Protein AF-A0A9P5NVI3-F1 (afdb_monomer_lite)

Secondary structure (DSSP, 8-state):
---PPP-PPP------------------------------HHHHHHHHHHT-----EEEEEEEEEEE-TTS-EEEEEEEEEEESS-TTSTTEEEE-EEE-TTS-EEE--EEE-GGGGTTTEEEEEEEEEE---HHHHHHHHHTS-SS--S--TT--SS--HHHHHHHHHHHHHHTTS---SS-HHHHHTT-

Sequence (191 aa):
MSIKRPFHIPLRFLSKAKVATVLQHPSVSFVNNLFVIEVSEKLIKFTNQALTVMSTLKLGIAFYAQQDRRGRPRSPHWALVAHRTNYAAPDVQVFQARFRADTQWVLAHRTVPLLSNASSLMGVIHIADVNISPGVLDSFVRSFPASKNDDDPSGNIVWDCSNWVIRVLHYLTNQNVLSLPWRINDFYQNI

Structure (mmCIF, N/CA/C/O backbone):
data_AF-A0A9P5NVI3-F1
#
_entry.id   AF-A0A9P5NVI3-F1
#
loop_
_atom_site.group_PDB
_atom_site.id
_atom_site.type_symbol
_atom_site.label_atom_id
_atom_site.label_alt_id
_atom_site.label_comp_id
_atom_site.label_asym_id
_atom_site.label_entity_id
_atom_site.label_seq_id
_atom_site.pdbx_PDB_ins_code
_atom_site.Cartn_x
_atom_site.Cartn_y
_atom_site.Cartn_z
_atom_site.occupancy
_atom_site.B_iso_or_equiv
_atom_site.auth_seq_id
_atom_site.auth_comp_id
_atom_site.auth_asym_id
_atom_site.auth_atom_id
_atom_site.pdbx_PDB_model_num
ATOM 1 N N . MET A 1 1 ? 38.485 5.662 -0.345 1.00 38.44 1 MET A N 1
ATOM 2 C CA . MET A 1 1 ? 38.579 5.937 1.105 1.00 38.44 1 MET A CA 1
ATOM 3 C C . MET A 1 1 ? 37.242 6.544 1.529 1.00 38.44 1 MET A C 1
ATOM 5 O O . MET A 1 1 ? 36.970 7.678 1.171 1.00 38.44 1 MET A O 1
ATOM 9 N N . SER A 1 2 ? 36.336 5.748 2.108 1.00 41.69 2 SER A N 1
ATOM 10 C CA . SER A 1 2 ? 34.944 6.151 2.378 1.00 41.69 2 SER A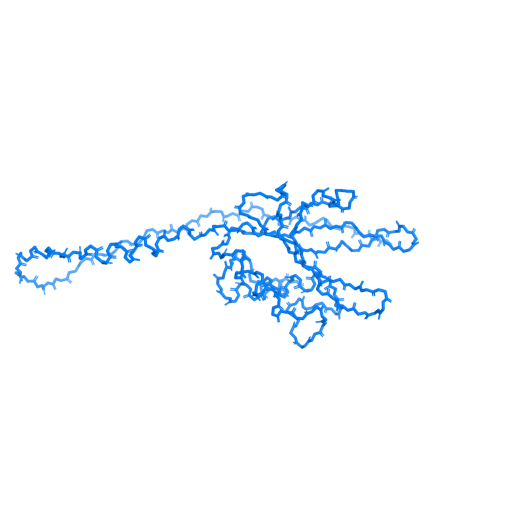 CA 1
ATOM 11 C C . SER A 1 2 ? 34.739 6.260 3.886 1.00 41.69 2 SER A C 1
ATOM 13 O O . SER A 1 2 ? 34.849 5.268 4.606 1.00 41.69 2 SER A O 1
ATOM 15 N N . ILE A 1 3 ? 34.510 7.482 4.361 1.00 36.38 3 ILE A N 1
ATOM 16 C CA . ILE A 1 3 ? 34.265 7.780 5.771 1.00 36.38 3 ILE A CA 1
ATOM 17 C C . ILE A 1 3 ? 32.772 7.566 6.026 1.00 36.38 3 ILE A C 1
ATOM 19 O O . ILE A 1 3 ? 31.942 8.376 5.619 1.00 36.38 3 ILE A O 1
ATOM 23 N N . LYS A 1 4 ? 32.430 6.468 6.707 1.00 43.88 4 LYS A N 1
ATOM 24 C CA . LYS A 1 4 ? 31.107 6.280 7.312 1.00 43.88 4 LYS A CA 1
ATOM 25 C C . LYS A 1 4 ? 30.976 7.256 8.479 1.00 43.88 4 LYS A C 1
ATOM 27 O O . LYS A 1 4 ? 31.743 7.157 9.434 1.00 43.88 4 LYS A O 1
ATOM 32 N N . ARG A 1 5 ? 30.004 8.168 8.430 1.00 39.25 5 ARG A N 1
ATOM 33 C CA . ARG A 1 5 ? 29.547 8.879 9.632 1.00 39.25 5 ARG A CA 1
ATOM 34 C C . ARG A 1 5 ? 28.271 8.216 10.161 1.00 39.25 5 ARG A C 1
ATOM 36 O O . ARG A 1 5 ? 27.408 7.873 9.353 1.00 39.25 5 ARG A O 1
ATOM 43 N N . PRO A 1 6 ? 28.145 8.017 11.481 1.00 37.88 6 PRO A N 1
ATOM 44 C CA . PRO A 1 6 ? 26.927 7.506 12.088 1.00 37.88 6 PRO A CA 1
ATOM 45 C C . PRO A 1 6 ? 25.891 8.631 12.195 1.00 37.88 6 PRO A C 1
ATOM 47 O O . PRO A 1 6 ? 26.214 9.745 12.608 1.00 37.88 6 PRO A O 1
ATOM 50 N N . PHE A 1 7 ? 24.643 8.336 11.835 1.00 32.12 7 PHE A N 1
ATOM 51 C CA . PHE A 1 7 ? 23.516 9.216 12.128 1.00 32.12 7 PHE A CA 1
ATOM 52 C C . PHE A 1 7 ? 23.138 9.063 13.603 1.00 32.12 7 PHE A C 1
ATOM 54 O O . PHE A 1 7 ? 22.722 7.993 14.045 1.00 32.12 7 PHE A O 1
ATOM 61 N N . HIS A 1 8 ? 23.305 10.145 14.358 1.00 32.69 8 HIS A N 1
ATOM 62 C CA . HIS A 1 8 ? 22.853 10.283 15.736 1.00 32.69 8 HIS A CA 1
ATOM 63 C C . HIS A 1 8 ? 21.522 11.043 15.715 1.00 32.69 8 HIS A C 1
ATOM 65 O O . HIS A 1 8 ? 21.484 12.194 15.287 1.00 32.69 8 HIS A O 1
ATOM 71 N N . ILE A 1 9 ? 20.433 10.418 16.167 1.00 35.31 9 ILE A N 1
ATOM 72 C CA . ILE A 1 9 ? 19.151 11.104 16.380 1.00 35.31 9 ILE A CA 1
ATOM 73 C C . ILE A 1 9 ? 19.115 11.572 17.842 1.00 35.31 9 ILE A C 1
ATOM 75 O O . ILE A 1 9 ? 19.221 10.729 18.738 1.00 35.31 9 ILE A O 1
ATOM 79 N N . PRO A 1 10 ? 18.991 12.880 18.127 1.00 33.25 10 PRO A N 1
ATOM 80 C CA . PRO A 1 10 ? 18.817 13.355 19.488 1.00 33.25 10 PRO A CA 1
ATOM 81 C C . PRO A 1 10 ? 17.377 13.112 19.953 1.00 33.25 10 PRO A C 1
ATOM 83 O O . PRO A 1 10 ? 16.406 13.579 19.364 1.00 33.25 10 PRO A O 1
ATOM 86 N N . LEU A 1 11 ? 17.260 12.379 21.054 1.00 43.03 11 LEU A N 1
ATOM 87 C CA . LEU A 1 11 ? 16.022 12.081 21.762 1.00 43.03 11 LEU A CA 1
ATOM 88 C C . LEU A 1 11 ? 15.793 13.176 22.812 1.00 43.03 11 LEU A C 1
ATOM 90 O O . LEU A 1 11 ? 16.277 13.036 23.932 1.00 43.03 11 LEU A O 1
ATOM 94 N N . ARG A 1 12 ? 15.095 14.274 22.480 1.00 36.09 12 ARG A N 1
ATOM 95 C CA . ARG A 1 12 ? 14.493 15.157 23.500 1.00 36.09 12 ARG A CA 1
ATOM 96 C C . ARG A 1 12 ? 13.243 15.903 23.024 1.00 36.09 12 ARG A C 1
ATOM 98 O O . ARG A 1 12 ? 13.212 16.447 21.930 1.00 36.09 12 ARG A O 1
ATOM 105 N N . PHE A 1 13 ? 12.333 16.013 23.996 1.00 33.94 13 PHE A N 1
ATOM 106 C CA . PHE A 1 13 ? 11.290 17.025 24.222 1.00 33.94 13 PHE A CA 1
ATOM 107 C C . PHE A 1 13 ? 9.832 16.577 24.053 1.00 33.94 13 PHE A C 1
ATOM 109 O O . PHE A 1 13 ? 9.107 16.994 23.160 1.00 33.94 13 PHE A O 1
ATOM 116 N N . LEU A 1 14 ? 9.376 15.820 25.056 1.00 43.16 14 LEU A N 1
ATOM 117 C CA . LEU A 1 14 ? 8.035 15.968 25.620 1.00 43.16 14 LEU A CA 1
ATOM 118 C C . LEU A 1 14 ? 8.008 17.242 26.475 1.00 43.16 14 LEU A C 1
ATOM 120 O O . LEU A 1 14 ? 8.741 17.310 27.458 1.00 43.16 14 LEU A O 1
ATOM 124 N N . SER A 1 15 ? 7.159 18.218 26.149 1.00 36.66 15 SER A N 1
ATOM 125 C CA . SER A 1 15 ? 6.332 18.909 27.149 1.00 36.66 15 SER A CA 1
ATOM 126 C C . SER A 1 15 ? 5.353 19.882 26.483 1.00 36.66 15 SER A C 1
ATOM 128 O O . SER A 1 15 ? 5.746 20.632 25.594 1.00 36.66 15 SER A O 1
ATOM 130 N N . LYS A 1 16 ? 4.148 19.942 27.064 1.00 35.62 16 LYS A N 1
ATOM 131 C CA . LYS A 1 16 ? 3.177 21.052 27.056 1.00 35.62 16 LYS A CA 1
ATOM 132 C C . LYS A 1 16 ? 2.182 21.100 25.892 1.00 35.62 16 LYS A C 1
ATOM 134 O O . LYS A 1 16 ? 2.426 21.714 24.865 1.00 35.62 16 LYS A O 1
ATOM 139 N N . ALA A 1 17 ? 0.965 20.651 26.190 1.00 29.48 17 ALA A N 1
ATOM 140 C CA . ALA A 1 17 ? -0.219 21.437 25.863 1.00 29.48 17 ALA A CA 1
ATOM 141 C C . ALA A 1 17 ? -0.954 21.750 27.172 1.00 29.48 17 ALA A C 1
ATOM 143 O O . ALA A 1 17 ? -1.155 20.884 28.022 1.00 29.48 17 ALA A O 1
ATOM 144 N N . LYS A 1 18 ? -1.215 23.041 27.357 1.00 31.97 18 LYS A N 1
ATOM 145 C CA . LYS A 1 18 ? -1.652 23.705 28.580 1.00 31.97 18 LYS A CA 1
ATOM 146 C C . LYS A 1 18 ? -3.155 23.962 28.480 1.00 31.97 18 LYS A C 1
ATOM 148 O O . LYS A 1 18 ? -3.654 24.297 27.411 1.00 31.97 18 LYS A O 1
ATOM 153 N N . VAL A 1 19 ? -3.824 23.812 29.616 1.00 39.16 19 VAL A N 1
ATOM 154 C CA . VAL A 1 19 ? -5.214 24.186 29.894 1.00 39.16 19 VAL A CA 1
ATOM 155 C C . VAL A 1 19 ? -5.506 25.620 29.438 1.00 39.16 19 VAL A C 1
ATOM 157 O O . VAL A 1 19 ? -4.720 26.524 29.727 1.00 39.16 19 VAL A O 1
ATOM 160 N N . ALA A 1 20 ? -6.661 25.824 28.803 1.00 29.47 20 ALA A N 1
ATOM 161 C CA . ALA A 1 20 ? -7.272 27.135 28.624 1.00 29.47 20 ALA A CA 1
ATOM 162 C C . ALA A 1 20 ? -8.663 27.132 29.273 1.00 29.47 20 ALA A C 1
ATOM 164 O O . ALA A 1 20 ? -9.650 26.706 28.682 1.00 29.47 20 ALA A O 1
ATOM 165 N N . THR A 1 21 ? -8.703 27.614 30.513 1.00 39.25 21 THR A N 1
ATOM 166 C CA . THR A 1 21 ? -9.888 28.198 31.141 1.00 39.25 21 THR A CA 1
ATOM 167 C C . THR A 1 21 ? -9.721 29.707 31.025 1.00 39.25 21 THR A C 1
ATOM 169 O O . THR A 1 21 ? -8.697 30.214 31.481 1.00 39.25 21 THR A O 1
ATOM 172 N N . VAL A 1 22 ? -10.699 30.431 30.474 1.00 30.03 22 VAL A N 1
ATOM 173 C CA . VAL A 1 22 ? -10.842 31.874 30.731 1.00 30.03 22 VAL A CA 1
ATOM 174 C C . VAL A 1 22 ? -12.303 32.225 31.001 1.00 30.03 22 VAL A C 1
ATOM 176 O O . VAL A 1 22 ? -13.230 31.651 30.439 1.00 30.03 22 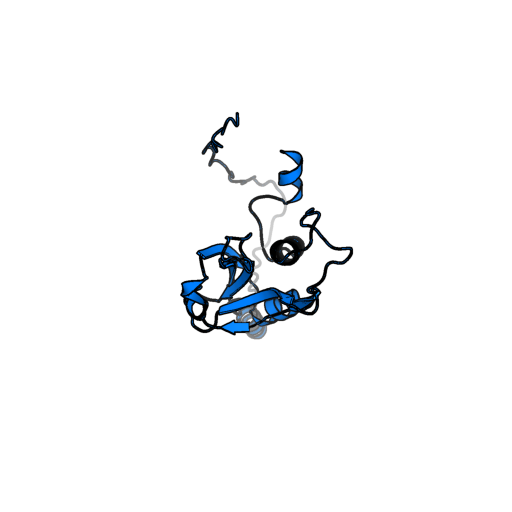VAL A O 1
ATOM 179 N N . LEU A 1 23 ? -12.405 33.140 31.960 1.00 29.86 23 LEU A N 1
ATOM 180 C CA . LEU A 1 23 ? -13.500 33.600 32.795 1.00 29.86 23 LEU A CA 1
ATOM 181 C C . LEU A 1 23 ? -14.550 34.476 32.089 1.00 29.86 23 LEU A C 1
ATOM 183 O O . LEU A 1 23 ? -14.313 35.087 31.052 1.00 29.86 23 LEU A O 1
ATOM 187 N N . GLN A 1 24 ? -15.696 34.533 32.767 1.00 33.59 24 GLN A N 1
ATOM 188 C CA . GLN A 1 24 ? -16.910 35.330 32.558 1.00 33.59 24 GLN A CA 1
ATOM 189 C C . GLN A 1 24 ? -16.697 36.854 32.633 1.00 33.59 24 GLN A C 1
ATOM 191 O O . GLN A 1 24 ? -15.813 37.281 33.371 1.00 33.59 24 GLN A O 1
ATOM 196 N N . HIS A 1 25 ? -17.604 37.645 32.021 1.00 30.48 25 HIS A N 1
ATOM 197 C CA . HIS A 1 25 ? -18.488 38.652 32.677 1.00 30.48 25 HIS A CA 1
ATOM 198 C C . HIS A 1 25 ? -19.411 39.371 31.641 1.00 30.48 25 HIS A C 1
ATOM 200 O O . HIS A 1 25 ? -19.121 39.294 30.450 1.00 30.48 25 HIS A O 1
ATOM 206 N N . PRO A 1 26 ? -20.432 40.171 32.034 1.00 54.31 26 PRO A N 1
ATOM 207 C CA . PRO A 1 26 ? -21.721 39.809 32.637 1.00 54.31 26 PRO A CA 1
ATOM 208 C C . PRO A 1 26 ? -22.932 40.192 31.749 1.00 54.31 26 PRO A C 1
ATOM 210 O O . PRO A 1 26 ? -22.781 40.728 30.658 1.00 54.31 26 PRO A O 1
ATOM 213 N N . SER A 1 27 ? -24.130 40.035 32.322 1.00 38.09 27 SER A N 1
ATOM 214 C CA . SER A 1 27 ? -25.429 40.622 31.943 1.00 38.09 27 SER A CA 1
ATOM 215 C C . SER A 1 27 ? -26.301 39.848 30.955 1.00 38.09 27 SER A C 1
ATOM 217 O O . SER A 1 27 ? -26.478 40.268 29.826 1.00 38.09 27 SER A O 1
ATOM 219 N N . VAL A 1 28 ? -26.955 38.787 31.446 1.00 37.09 28 VAL A N 1
ATOM 220 C CA . VAL A 1 28 ? -28.410 38.592 31.274 1.00 37.09 28 VAL A CA 1
ATOM 221 C C . VAL A 1 28 ? -28.926 37.844 32.507 1.00 37.09 28 VAL A C 1
ATOM 223 O O . VAL A 1 28 ? -28.388 36.803 32.881 1.00 37.09 28 VAL A O 1
ATOM 226 N N . SER A 1 29 ? -29.933 38.401 33.169 1.00 37.12 29 SER A N 1
ATOM 227 C CA . SER A 1 29 ? -30.655 37.795 34.286 1.00 37.12 29 SER A CA 1
ATOM 228 C C . SER A 1 29 ? -32.011 37.252 33.813 1.00 37.12 29 SER A C 1
ATOM 230 O O . SER A 1 29 ? -32.616 37.823 32.911 1.00 37.12 29 SER A O 1
ATOM 232 N N . PHE A 1 30 ? -32.475 36.191 34.493 1.00 34.34 30 PHE A N 1
ATOM 233 C CA . PHE A 1 30 ? -33.783 35.513 34.377 1.00 34.34 30 PHE A CA 1
ATOM 234 C C . PHE A 1 30 ? -33.988 34.741 33.054 1.00 34.34 30 PHE A C 1
ATOM 236 O O . PHE A 1 30 ? -33.778 35.264 31.974 1.00 34.34 30 PHE A O 1
ATOM 243 N N . VAL A 1 31 ? -34.354 33.455 33.020 1.00 33.50 31 VAL A N 1
ATOM 244 C CA . VAL A 1 31 ? -35.341 32.685 33.795 1.00 33.50 31 VAL A CA 1
ATOM 245 C C . VAL A 1 31 ? -34.856 31.226 33.883 1.00 33.50 31 VAL A C 1
ATOM 247 O O . VAL A 1 31 ? -34.272 30.714 32.929 1.00 33.50 31 VAL A O 1
ATOM 250 N N . ASN A 1 32 ? -35.126 30.537 34.999 1.00 38.50 32 ASN A N 1
ATOM 251 C CA . ASN A 1 32 ? -34.999 29.079 35.107 1.00 38.50 32 ASN A CA 1
ATOM 252 C C . ASN A 1 32 ? -35.992 28.390 34.156 1.00 38.50 32 ASN A C 1
ATOM 254 O O . ASN A 1 32 ? -37.059 27.953 34.577 1.00 38.50 32 ASN A O 1
ATOM 258 N N . ASN A 1 33 ? -35.636 28.275 32.881 1.00 31.27 33 ASN A N 1
ATOM 259 C CA . ASN A 1 33 ? -36.257 27.315 31.984 1.00 31.27 33 ASN A CA 1
ATOM 260 C C . ASN A 1 33 ? -35.381 26.070 31.989 1.00 31.27 33 ASN A C 1
ATOM 262 O O . ASN A 1 33 ? -34.350 25.996 31.320 1.00 31.27 33 ASN A O 1
ATOM 266 N N . LEU A 1 34 ? -35.810 25.094 32.786 1.00 35.88 34 LEU A N 1
ATOM 267 C CA . LEU A 1 34 ? -35.433 23.702 32.627 1.00 35.88 34 LEU A CA 1
ATOM 268 C C . LEU A 1 34 ? -35.843 23.292 31.203 1.00 35.88 34 LEU A C 1
ATOM 270 O O . LEU A 1 34 ? -36.982 22.902 30.963 1.00 35.88 34 LEU A O 1
ATOM 274 N N . PHE A 1 35 ? -34.936 23.446 30.238 1.00 31.97 35 PHE A N 1
ATOM 275 C CA . PHE A 1 35 ? -35.092 22.853 28.917 1.00 31.97 35 PHE A CA 1
ATOM 276 C C . PHE A 1 35 ? -34.955 21.343 29.092 1.00 31.97 35 PHE A C 1
ATOM 278 O O . PHE A 1 35 ? -33.865 20.778 29.015 1.00 31.97 35 PHE A O 1
ATOM 285 N N . VAL A 1 36 ? -36.079 20.683 29.360 1.00 36.72 36 VAL A N 1
ATOM 286 C CA . VAL A 1 36 ? -36.222 19.260 29.083 1.00 36.72 36 VAL A CA 1
ATOM 287 C C . VAL A 1 36 ? -36.170 19.152 27.564 1.00 36.72 36 VAL A C 1
ATOM 289 O O . VAL A 1 36 ? -37.162 19.367 26.874 1.00 36.72 36 VAL A O 1
ATOM 292 N N . ILE A 1 37 ? -34.972 18.916 27.027 1.00 40.59 37 ILE A N 1
ATOM 293 C CA . ILE A 1 37 ? -34.829 18.478 25.645 1.00 40.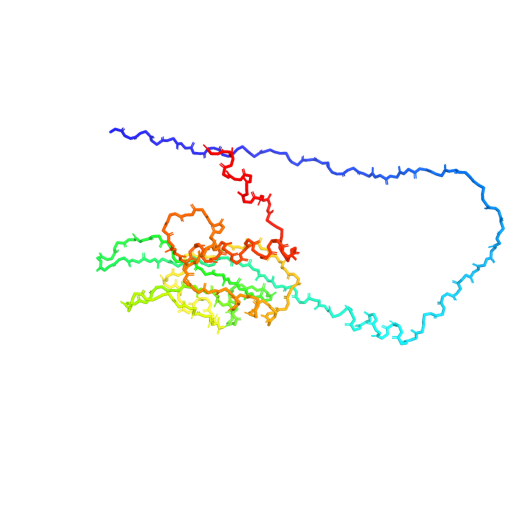59 37 ILE A CA 1
ATOM 294 C C . ILE A 1 37 ? -35.473 17.099 25.625 1.00 40.59 37 ILE A C 1
ATOM 296 O O . ILE A 1 37 ? -34.890 16.124 26.098 1.00 40.59 37 ILE A O 1
ATOM 300 N N . GLU A 1 38 ? -36.706 17.030 25.141 1.00 46.03 38 GLU A N 1
ATOM 301 C CA . GLU A 1 38 ? -37.378 15.774 24.857 1.00 46.03 38 GLU A CA 1
ATOM 302 C C . GLU A 1 38 ? -36.652 15.161 23.655 1.00 46.03 38 GLU A C 1
ATOM 304 O O . GLU A 1 38 ? -36.972 15.390 22.486 1.00 46.03 38 GLU A O 1
ATOM 309 N N . VAL A 1 39 ? -35.545 14.473 23.948 1.00 44.91 39 VAL A N 1
ATOM 310 C CA . VAL A 1 39 ? -34.766 13.757 22.949 1.00 44.91 39 VAL A CA 1
ATOM 311 C C . VAL A 1 39 ? -35.665 12.636 22.452 1.00 44.91 39 VAL A C 1
ATOM 313 O O . VAL A 1 39 ? -35.809 11.601 23.096 1.00 44.91 39 VAL A O 1
ATOM 316 N N . SER A 1 40 ? -36.311 12.874 21.312 1.00 50.22 40 SER A N 1
ATOM 317 C CA . SER A 1 40 ? -37.131 11.882 20.627 1.00 50.22 40 SER A CA 1
ATOM 318 C C . SER A 1 40 ? -36.375 10.555 20.555 1.00 50.22 40 SER A C 1
ATOM 320 O O . SER A 1 40 ? -35.217 10.520 20.131 1.00 50.22 40 SER A O 1
ATOM 322 N N . GLU A 1 41 ? -37.030 9.443 20.892 1.00 53.75 41 GLU A N 1
ATOM 323 C CA . GLU A 1 41 ? -36.445 8.105 20.739 1.00 53.75 41 GLU A CA 1
ATOM 324 C C . GLU A 1 41 ? -35.939 7.843 19.308 1.00 53.75 41 GLU A C 1
ATOM 326 O O . GLU A 1 41 ? -35.038 7.030 19.100 1.00 53.75 41 GLU A O 1
ATOM 331 N N . LYS A 1 42 ? -36.473 8.556 18.303 1.00 50.47 42 LYS A N 1
ATOM 332 C CA . LYS A 1 42 ? -35.955 8.519 16.928 1.00 50.47 42 LYS A CA 1
ATOM 333 C C . LYS A 1 42 ? -34.582 9.178 16.801 1.00 50.47 42 LYS A C 1
ATOM 335 O O . LYS A 1 42 ? -33.760 8.662 16.051 1.00 50.47 42 LYS A O 1
ATOM 340 N N . LEU A 1 43 ? -34.307 10.254 17.540 1.00 46.50 43 LEU A N 1
ATOM 341 C CA . LEU A 1 43 ? -32.994 10.902 17.573 1.00 46.50 43 LEU A CA 1
ATOM 342 C C . LEU A 1 43 ? -31.955 10.011 18.270 1.00 46.50 43 LEU A C 1
ATOM 344 O O . LEU A 1 43 ? -30.827 9.929 17.794 1.00 46.50 43 LEU A O 1
ATOM 348 N N . ILE A 1 44 ? -32.356 9.285 19.324 1.00 50.16 44 ILE A N 1
ATOM 349 C CA . ILE A 1 44 ? -31.520 8.287 20.024 1.00 50.16 44 ILE A CA 1
ATOM 350 C C . ILE A 1 44 ? -31.239 7.080 19.121 1.00 50.16 44 ILE A C 1
ATOM 352 O O . ILE A 1 44 ? -30.115 6.592 19.067 1.00 50.16 44 ILE A O 1
ATOM 356 N N . LYS A 1 45 ? -32.223 6.617 18.341 1.00 45.59 45 LYS A N 1
ATOM 357 C CA . LYS A 1 45 ? -32.007 5.557 17.340 1.00 45.59 45 LYS A CA 1
ATOM 358 C C . LYS A 1 45 ? -31.106 6.021 16.190 1.00 45.59 45 LYS A C 1
ATOM 360 O O . LYS A 1 45 ? -30.259 5.248 15.755 1.00 45.59 45 LYS A O 1
ATOM 365 N N . PHE A 1 46 ? -31.211 7.282 15.761 1.00 46.47 46 PHE A N 1
ATOM 366 C CA . PHE A 1 46 ? -30.310 7.866 14.758 1.00 46.47 46 PHE A CA 1
ATOM 367 C C . PHE A 1 46 ? -28.878 8.052 15.282 1.00 46.47 46 PHE A C 1
ATOM 369 O O . PHE A 1 46 ? -27.925 7.761 14.563 1.00 46.47 46 PHE A O 1
ATOM 376 N N . THR A 1 47 ? -28.698 8.469 16.539 1.00 47.56 47 THR A N 1
ATOM 377 C CA . THR A 1 47 ? -27.360 8.608 17.146 1.00 47.56 47 THR A CA 1
ATOM 378 C C . THR A 1 47 ? -26.738 7.266 17.527 1.00 47.56 47 THR A C 1
ATOM 380 O O . THR A 1 47 ? -25.531 7.110 17.375 1.00 47.56 47 THR A O 1
ATOM 383 N N . ASN A 1 48 ? -27.531 6.256 17.893 1.00 45.12 48 ASN A N 1
ATOM 384 C CA . ASN A 1 48 ? -27.026 4.902 18.152 1.00 45.12 48 ASN A CA 1
ATOM 385 C C . ASN A 1 48 ? -26.745 4.091 16.873 1.00 45.12 48 ASN A C 1
ATOM 387 O O . ASN A 1 48 ? -25.968 3.142 16.929 1.00 45.12 48 ASN A O 1
ATOM 391 N N . GLN A 1 49 ? -27.295 4.476 15.712 1.00 44.31 49 GLN A N 1
ATOM 392 C CA . GLN A 1 49 ? -26.801 4.011 14.406 1.00 44.31 49 GLN A CA 1
ATOM 393 C C . GLN A 1 49 ? -25.581 4.812 13.921 1.00 44.31 49 GLN A C 1
ATOM 395 O O . GLN A 1 49 ? -24.721 4.249 13.250 1.00 44.31 49 GLN A O 1
ATOM 400 N N . ALA A 1 50 ? -25.443 6.089 14.292 1.00 45.69 50 ALA A N 1
ATOM 401 C CA . ALA A 1 50 ? -24.259 6.901 13.978 1.00 45.69 50 ALA A CA 1
ATOM 402 C C . ALA A 1 50 ? -23.043 6.604 14.882 1.00 45.69 50 ALA A C 1
ATOM 404 O O . ALA A 1 50 ? -21.909 6.838 14.478 1.00 45.69 50 ALA A O 1
ATOM 405 N N . LEU A 1 51 ? -23.255 5.986 16.047 1.00 45.53 51 LEU A N 1
ATOM 406 C CA . LEU A 1 51 ? -22.252 5.227 16.802 1.00 45.53 51 LEU A CA 1
ATOM 407 C C . LEU A 1 51 ? -22.129 3.799 16.245 1.00 45.53 51 LEU A C 1
ATOM 409 O O . LEU A 1 51 ? -21.966 2.828 16.983 1.00 45.53 51 LEU A O 1
ATOM 413 N N . THR A 1 52 ? -22.166 3.654 14.915 1.00 52.75 52 THR A N 1
ATOM 414 C CA . THR A 1 52 ? -21.491 2.515 14.296 1.00 52.75 52 THR A CA 1
ATOM 415 C C . THR A 1 52 ? -20.067 2.607 14.816 1.00 52.75 52 THR A C 1
ATOM 417 O O . THR A 1 52 ? -19.402 3.600 14.529 1.00 52.75 52 THR A O 1
ATOM 420 N N . VAL A 1 53 ? -19.639 1.654 15.650 1.00 55.69 53 VAL A N 1
ATOM 421 C CA . VAL A 1 53 ? -18.249 1.534 16.100 1.00 55.69 53 VAL A CA 1
ATOM 422 C C . VAL A 1 53 ? -17.425 1.528 14.832 1.00 55.69 53 VAL A C 1
ATOM 424 O O . VAL A 1 53 ? -17.389 0.543 14.094 1.00 55.69 53 VAL A O 1
ATOM 427 N N . MET A 1 54 ? -16.915 2.703 14.502 1.00 56.66 54 MET A N 1
ATOM 428 C CA . MET A 1 54 ? -16.366 2.967 13.200 1.00 56.66 54 MET A CA 1
ATOM 429 C C . MET A 1 54 ? -15.063 2.170 13.230 1.00 56.66 54 MET A C 1
ATOM 431 O O . MET A 1 54 ? -14.217 2.387 14.098 1.00 56.66 54 MET A O 1
ATOM 435 N N . SER A 1 55 ? -15.056 1.049 12.496 1.00 69.56 55 SER A N 1
ATOM 436 C CA . SER A 1 55 ? -14.158 -0.057 12.823 1.00 69.56 55 SER A CA 1
ATOM 437 C C . SER A 1 55 ? -12.732 0.408 12.604 1.00 69.56 55 SER A C 1
ATOM 439 O O . SER A 1 55 ? -12.336 0.613 11.455 1.00 69.56 55 SER A O 1
ATOM 441 N N . THR A 1 56 ? -11.980 0.573 13.686 1.00 89.31 56 THR A N 1
ATOM 442 C CA . THR A 1 56 ? -10.596 1.011 13.597 1.00 89.31 56 THR A CA 1
ATOM 443 C C . THR A 1 56 ? -9.812 -0.019 12.797 1.00 89.31 56 THR A C 1
ATOM 445 O O . THR A 1 56 ? -9.863 -1.221 13.073 1.00 89.31 56 THR A O 1
ATOM 448 N N . LEU A 1 57 ? -9.122 0.444 11.763 1.00 95.75 57 LEU A N 1
ATOM 449 C CA . LEU A 1 57 ? -8.334 -0.386 10.872 1.00 95.75 57 LEU A CA 1
ATOM 450 C C . LEU A 1 57 ? -6.861 -0.074 11.115 1.00 95.75 57 LEU A C 1
ATOM 452 O O . LEU A 1 57 ? -6.442 1.078 11.035 1.00 95.75 57 LEU A O 1
ATOM 456 N N . LYS A 1 58 ? -6.063 -1.096 11.417 1.00 97.31 58 LYS A N 1
ATOM 457 C CA . LYS A 1 58 ? -4.613 -0.951 11.525 1.00 97.31 58 LYS A CA 1
ATOM 458 C C . LYS A 1 58 ? -4.031 -0.852 10.129 1.00 97.31 58 LYS A C 1
ATOM 460 O O . LYS A 1 58 ? -4.246 -1.763 9.330 1.00 97.31 58 LYS A O 1
ATOM 465 N N . LEU A 1 59 ? -3.289 0.213 9.857 1.00 97.75 59 LEU A N 1
ATOM 466 C CA . LEU A 1 59 ? -2.613 0.460 8.590 1.00 97.75 59 LEU A CA 1
ATOM 467 C C . LEU A 1 59 ? -1.097 0.336 8.764 1.00 97.75 59 LEU A C 1
ATOM 469 O O . LEU A 1 59 ? -0.515 0.880 9.708 1.00 97.75 59 LEU A O 1
ATOM 473 N N . GLY A 1 60 ? -0.442 -0.383 7.857 1.00 97.69 60 GLY A N 1
ATOM 474 C CA . GLY A 1 60 ? 0.992 -0.649 7.910 1.00 97.69 60 GLY A CA 1
ATOM 475 C C . GLY A 1 60 ? 1.644 -0.719 6.533 1.00 97.69 60 GLY A C 1
ATOM 476 O O . GLY A 1 60 ? 0.961 -0.781 5.512 1.00 97.69 60 GLY A O 1
ATOM 477 N N . ILE A 1 61 ? 2.975 -0.755 6.513 1.00 98.31 61 ILE A N 1
ATOM 478 C CA . ILE A 1 61 ? 3.776 -1.081 5.327 1.00 98.31 61 ILE A CA 1
ATOM 479 C C . ILE A 1 61 ? 4.455 -2.422 5.572 1.00 98.31 61 ILE A C 1
ATOM 481 O O . ILE A 1 61 ? 5.255 -2.547 6.500 1.00 98.31 61 ILE A O 1
ATOM 485 N N . ALA A 1 62 ? 4.145 -3.421 4.752 1.00 98.00 62 ALA A N 1
ATOM 486 C CA . ALA A 1 62 ? 4.880 -4.677 4.722 1.00 98.00 62 ALA A CA 1
ATOM 487 C C . ALA A 1 62 ? 6.070 -4.573 3.765 1.00 98.00 62 ALA A C 1
ATOM 489 O O . ALA A 1 62 ? 5.938 -4.074 2.644 1.00 98.00 62 ALA A O 1
ATOM 490 N N . PHE A 1 63 ? 7.213 -5.090 4.209 1.00 97.75 63 PHE A N 1
ATOM 491 C CA . PHE A 1 63 ? 8.454 -5.129 3.444 1.00 97.75 63 PHE A CA 1
ATOM 492 C C . PHE A 1 63 ? 8.766 -6.567 3.064 1.00 97.75 63 PHE A C 1
ATOM 494 O O . PHE A 1 63 ? 8.846 -7.433 3.938 1.00 97.75 63 PHE A O 1
ATOM 501 N N . TYR A 1 64 ? 8.980 -6.818 1.775 1.00 96.25 64 TYR A N 1
ATOM 502 C CA . TYR A 1 64 ? 9.409 -8.125 1.289 1.00 96.25 64 TYR A CA 1
ATOM 503 C C . TYR A 1 64 ? 10.801 -8.041 0.673 1.00 96.25 64 TYR A C 1
ATOM 505 O O . TYR A 1 64 ? 11.073 -7.174 -0.159 1.00 96.25 64 TYR A O 1
ATOM 513 N N . ALA A 1 65 ? 11.674 -8.968 1.049 1.00 95.56 65 ALA A N 1
ATOM 514 C CA . ALA A 1 65 ? 12.976 -9.140 0.441 1.00 95.56 65 ALA A CA 1
ATOM 515 C C . ALA A 1 65 ? 12.813 -9.421 -1.057 1.00 95.56 65 ALA A C 1
ATOM 517 O O . ALA A 1 65 ? 11.994 -10.242 -1.476 1.00 95.56 65 ALA A O 1
ATOM 518 N N . GLN A 1 66 ? 13.613 -8.734 -1.866 1.00 91.75 66 GLN A N 1
ATOM 519 C CA . GLN A 1 66 ? 13.701 -8.966 -3.300 1.00 91.75 66 GLN A CA 1
ATOM 520 C C . GLN A 1 66 ? 15.124 -9.360 -3.661 1.00 91.75 66 GLN A C 1
ATOM 522 O O . GLN A 1 66 ? 16.089 -8.848 -3.094 1.00 91.75 66 GLN A O 1
ATOM 527 N N . GLN A 1 67 ? 15.245 -10.247 -4.641 1.00 93.25 67 GLN A N 1
ATOM 528 C CA . GLN A 1 67 ? 16.520 -10.616 -5.233 1.00 93.25 67 GLN A CA 1
ATOM 529 C C . GLN A 1 67 ? 16.473 -10.381 -6.744 1.00 93.25 67 GLN A C 1
ATOM 531 O O . GLN A 1 67 ? 15.412 -10.452 -7.370 1.00 93.25 67 GLN A O 1
ATOM 536 N N . ASP A 1 68 ? 17.614 -10.037 -7.337 1.00 89.38 68 ASP A N 1
ATOM 537 C CA . ASP A 1 68 ? 17.764 -10.028 -8.789 1.00 89.38 68 ASP A CA 1
ATOM 538 C C . ASP A 1 68 ? 17.943 -11.456 -9.339 1.00 89.38 68 ASP A C 1
ATOM 540 O O . ASP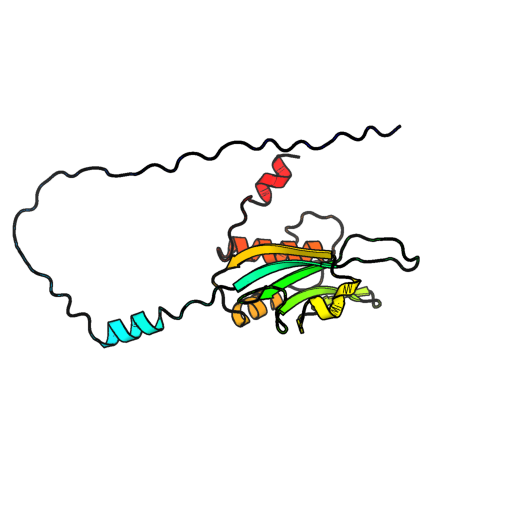 A 1 68 ? 18.000 -12.435 -8.596 1.00 89.38 68 ASP A O 1
ATOM 544 N N . ARG A 1 69 ? 18.067 -11.591 -10.666 1.00 89.31 69 ARG A N 1
ATOM 545 C CA . ARG A 1 69 ? 18.277 -12.898 -11.322 1.00 89.31 69 ARG A CA 1
ATOM 546 C C . ARG A 1 69 ? 19.568 -13.612 -10.891 1.00 89.31 69 ARG A C 1
ATOM 548 O O . ARG A 1 69 ? 19.739 -14.779 -11.215 1.00 89.31 69 ARG A O 1
ATOM 555 N N . ARG A 1 70 ? 20.485 -12.917 -10.213 1.00 94.06 70 ARG A N 1
ATOM 556 C CA . ARG A 1 70 ? 21.758 -13.444 -9.703 1.00 94.06 70 ARG A CA 1
ATOM 557 C C . ARG A 1 70 ? 21.696 -13.724 -8.195 1.00 94.06 70 ARG A C 1
ATOM 559 O O . ARG A 1 70 ? 22.738 -13.945 -7.589 1.00 94.06 70 ARG A O 1
ATOM 566 N N . GLY A 1 71 ? 20.510 -13.666 -7.583 1.00 91.88 71 GLY A N 1
ATOM 567 C CA . GLY A 1 71 ? 20.322 -13.868 -6.145 1.00 91.88 71 GLY A CA 1
ATOM 568 C C . GLY A 1 71 ? 20.798 -12.697 -5.281 1.00 91.88 71 GLY A C 1
ATOM 569 O O . GLY A 1 71 ? 20.844 -12.818 -4.058 1.00 91.88 71 GLY A O 1
ATOM 570 N N . ARG A 1 72 ? 21.166 -11.552 -5.874 1.00 92.88 72 ARG A N 1
ATOM 571 C CA . ARG A 1 72 ? 21.649 -10.399 -5.104 1.00 92.88 72 ARG A CA 1
ATOM 572 C C . ARG A 1 72 ? 20.469 -9.635 -4.511 1.00 92.88 72 ARG A C 1
ATOM 574 O O . ARG A 1 72 ? 19.498 -9.411 -5.238 1.00 92.88 72 ARG A O 1
ATOM 581 N N . PRO A 1 73 ? 20.549 -9.184 -3.247 1.00 92.62 73 PRO A N 1
ATOM 582 C CA . PRO A 1 73 ? 19.516 -8.347 -2.651 1.00 92.62 73 PRO A CA 1
ATOM 583 C C . PRO A 1 73 ? 19.232 -7.098 -3.494 1.00 92.62 73 PRO A C 1
ATOM 585 O O . PRO A 1 73 ? 20.149 -6.437 -3.984 1.00 92.62 73 PRO A O 1
ATOM 588 N N . ARG A 1 74 ? 17.951 -6.774 -3.647 1.00 93.25 74 ARG A N 1
ATOM 589 C CA . ARG A 1 74 ? 17.449 -5.524 -4.227 1.00 93.25 74 ARG A CA 1
ATOM 590 C C . ARG A 1 74 ? 16.749 -4.701 -3.149 1.00 93.25 74 ARG A C 1
ATOM 592 O O . ARG A 1 74 ? 16.509 -5.196 -2.048 1.00 93.25 74 ARG A O 1
ATOM 599 N N . SER A 1 75 ? 16.391 -3.462 -3.489 1.00 90.81 75 SER A N 1
ATOM 600 C CA . SER A 1 75 ? 15.466 -2.664 -2.683 1.00 90.81 75 SER A CA 1
ATOM 601 C C . SER A 1 75 ? 14.233 -3.503 -2.320 1.00 90.81 75 SER A C 1
ATOM 603 O O . SER A 1 75 ? 13.700 -4.177 -3.204 1.00 90.81 75 SER A O 1
ATOM 605 N N . PRO A 1 76 ? 13.797 -3.516 -1.049 1.00 95.25 76 PRO A N 1
ATOM 606 C CA . PRO A 1 76 ? 12.637 -4.294 -0.640 1.00 95.25 76 PRO A CA 1
ATOM 607 C C . PRO A 1 76 ? 11.375 -3.884 -1.399 1.00 95.25 76 PRO A C 1
ATOM 609 O O . PRO A 1 76 ? 11.168 -2.709 -1.697 1.00 95.25 76 PRO A O 1
ATOM 612 N N . HIS A 1 77 ? 10.492 -4.847 -1.640 1.00 95.88 77 HIS A N 1
ATOM 613 C CA . HIS A 1 77 ? 9.151 -4.569 -2.128 1.00 95.88 77 HIS A CA 1
ATOM 614 C C . HIS A 1 77 ? 8.297 -3.999 -1.001 1.00 95.88 77 HIS A C 1
ATOM 616 O O . HIS A 1 77 ? 8.287 -4.557 0.098 1.00 95.88 77 HIS A O 1
ATOM 622 N N . TRP A 1 78 ? 7.561 -2.930 -1.285 1.00 97.75 78 TRP A N 1
ATOM 623 C CA . TRP A 1 78 ? 6.633 -2.319 -0.341 1.00 97.75 78 TRP A CA 1
ATOM 624 C C . TRP A 1 78 ? 5.203 -2.691 -0.716 1.00 97.75 78 TRP A C 1
ATOM 626 O O . TRP A 1 78 ? 4.825 -2.641 -1.888 1.00 97.75 78 TRP A O 1
ATOM 636 N N . ALA A 1 79 ? 4.405 -3.024 0.293 1.00 98.06 79 ALA A N 1
ATOM 637 C CA . ALA A 1 79 ? 2.964 -3.170 0.169 1.00 98.06 79 ALA A CA 1
ATOM 638 C C . ALA A 1 79 ? 2.276 -2.442 1.322 1.00 98.06 79 ALA A C 1
ATOM 640 O O . ALA A 1 79 ? 2.704 -2.549 2.473 1.00 98.06 79 ALA A O 1
ATOM 641 N N . LEU A 1 80 ? 1.185 -1.746 1.024 1.00 98.31 80 LEU A N 1
ATOM 642 C CA . LEU A 1 80 ? 0.289 -1.242 2.051 1.00 98.31 80 LEU A CA 1
ATOM 643 C C . LEU A 1 80 ? -0.513 -2.423 2.600 1.00 98.31 80 LEU A C 1
ATOM 645 O O . LEU A 1 80 ? -1.071 -3.209 1.832 1.00 98.31 80 LEU A O 1
ATOM 649 N N . VAL A 1 81 ? -0.568 -2.559 3.917 1.00 98.38 81 VAL A N 1
ATOM 650 C CA . VAL A 1 81 ? -1.311 -3.630 4.578 1.00 98.38 81 VAL A CA 1
ATOM 651 C C . VAL A 1 81 ? -2.325 -3.063 5.548 1.00 98.38 81 VAL A C 1
ATOM 653 O O . VAL A 1 81 ? -2.051 -2.077 6.231 1.00 98.38 81 VAL A O 1
ATOM 656 N N . ALA A 1 82 ? -3.493 -3.692 5.609 1.00 98.12 82 ALA A N 1
ATOM 657 C CA . ALA A 1 82 ? -4.556 -3.277 6.500 1.00 98.12 82 ALA A CA 1
ATOM 658 C C . ALA A 1 82 ? -5.269 -4.470 7.132 1.00 98.12 82 ALA A C 1
ATOM 660 O O . ALA A 1 82 ? -5.559 -5.466 6.466 1.00 98.12 82 ALA A O 1
ATOM 661 N N . HIS A 1 83 ? -5.554 -4.373 8.428 1.00 97.62 83 HIS A N 1
ATOM 662 C CA . HIS A 1 83 ? -6.369 -5.358 9.132 1.00 97.62 83 HIS A CA 1
ATOM 663 C C . HIS A 1 83 ? -6.983 -4.766 10.405 1.00 97.62 83 HIS A C 1
ATOM 665 O O . HIS A 1 83 ? -6.451 -3.818 10.972 1.00 97.62 83 HIS A O 1
ATOM 671 N N . ARG A 1 84 ? -8.114 -5.303 10.875 1.00 96.12 84 ARG A N 1
ATOM 672 C CA . ARG A 1 84 ? -8.850 -4.730 12.018 1.00 96.12 84 ARG A CA 1
ATOM 673 C C . ARG A 1 84 ? -8.130 -4.894 13.355 1.00 96.12 84 ARG A C 1
ATOM 675 O O . ARG A 1 84 ? -8.273 -4.051 14.230 1.00 96.12 84 ARG A O 1
ATOM 682 N N . THR A 1 85 ? -7.380 -5.980 13.537 1.00 94.69 85 THR A N 1
ATOM 683 C CA . THR A 1 85 ? -6.847 -6.349 14.863 1.00 94.69 85 THR A CA 1
ATOM 684 C C . THR A 1 85 ? -5.330 -6.477 14.890 1.00 94.69 85 THR A C 1
ATOM 686 O O . THR A 1 85 ? -4.676 -5.834 15.705 1.00 94.69 85 THR A O 1
ATOM 689 N N . ASN A 1 86 ? -4.749 -7.298 14.015 1.00 95.31 86 ASN A N 1
ATOM 690 C CA . ASN A 1 86 ? -3.303 -7.511 13.914 1.00 95.31 86 ASN A CA 1
ATOM 691 C C . ASN A 1 86 ? -2.879 -7.979 12.508 1.00 95.31 86 ASN A C 1
ATOM 693 O O . ASN A 1 86 ? -3.700 -8.479 11.748 1.00 95.31 86 ASN A O 1
ATOM 697 N N . TYR A 1 87 ? -1.592 -7.868 12.176 1.00 96.75 87 TYR A N 1
ATOM 698 C CA . TYR A 1 87 ? -1.056 -8.256 10.861 1.00 96.75 87 TYR A CA 1
ATOM 699 C C . TYR A 1 87 ? -0.732 -9.753 10.706 1.00 96.75 87 TYR A C 1
ATOM 701 O O . TYR A 1 87 ? -0.297 -10.177 9.637 1.00 96.75 87 TYR A O 1
ATOM 709 N N . ALA A 1 88 ? -0.918 -10.558 11.755 1.00 95.75 88 ALA A N 1
ATOM 710 C CA . ALA A 1 88 ? -0.756 -12.012 11.711 1.00 95.75 88 ALA A CA 1
ATOM 711 C C . ALA A 1 88 ? -2.064 -12.745 11.348 1.00 95.75 88 ALA A C 1
ATOM 713 O O . ALA A 1 88 ? -2.063 -13.967 11.213 1.00 95.75 88 ALA A O 1
ATOM 714 N N . ALA A 1 89 ? -3.168 -12.011 11.188 1.00 96.38 89 ALA A N 1
ATOM 715 C CA . ALA A 1 89 ? -4.469 -12.550 10.825 1.00 96.38 89 ALA A CA 1
ATOM 716 C C . ALA A 1 89 ? -4.466 -13.222 9.434 1.00 96.38 89 ALA A C 1
ATOM 718 O O . ALA A 1 89 ? -3.639 -12.888 8.576 1.00 96.38 89 ALA A O 1
ATOM 719 N N . PRO A 1 90 ? -5.381 -14.176 9.184 1.00 96.44 90 PRO A N 1
ATOM 720 C CA . PRO A 1 90 ? -5.449 -14.885 7.907 1.00 96.44 90 PRO A CA 1
ATOM 721 C C . PRO A 1 90 ? -6.009 -14.035 6.754 1.00 96.44 90 PRO A C 1
ATOM 723 O O . PRO A 1 90 ? -5.889 -14.416 5.593 1.00 96.44 90 PRO A O 1
ATOM 726 N N . ASP A 1 91 ? -6.608 -12.888 7.051 1.00 96.75 91 ASP A N 1
ATOM 727 C CA . ASP A 1 91 ? -7.366 -12.045 6.129 1.00 96.75 91 ASP A CA 1
ATOM 728 C C . ASP A 1 91 ? -6.841 -10.600 6.093 1.00 96.75 91 ASP A C 1
ATOM 730 O O . ASP A 1 91 ? -7.595 -9.631 6.010 1.00 96.75 91 ASP A O 1
ATOM 734 N N . VAL A 1 92 ? -5.516 -10.435 6.114 1.00 97.81 92 VAL A N 1
ATOM 735 C CA . VAL A 1 92 ? -4.895 -9.117 5.939 1.00 97.81 92 VAL A CA 1
ATOM 736 C C . VAL A 1 92 ? -5.106 -8.636 4.504 1.00 97.81 92 VAL A C 1
ATOM 738 O O . VAL A 1 92 ? -4.760 -9.326 3.540 1.00 97.81 92 VAL A O 1
ATOM 741 N N . GLN A 1 93 ? -5.641 -7.425 4.350 1.00 98.06 93 GLN A N 1
ATOM 742 C CA . GLN A 1 93 ? -5.705 -6.756 3.056 1.00 98.06 93 GLN A CA 1
ATOM 743 C C . GLN A 1 93 ? -4.300 -6.288 2.680 1.00 98.06 93 GLN A C 1
ATOM 745 O O . GLN A 1 93 ? -3.655 -5.566 3.436 1.00 98.06 93 GLN A O 1
ATOM 750 N N . VAL A 1 94 ? -3.822 -6.702 1.513 1.00 97.88 94 VAL A N 1
ATOM 751 C CA . VAL A 1 94 ? -2.507 -6.359 0.971 1.00 97.88 94 VAL A CA 1
ATOM 752 C C . VAL A 1 94 ? -2.709 -5.637 -0.349 1.00 97.88 94 VAL A C 1
ATOM 754 O O . VAL A 1 94 ? -3.177 -6.234 -1.322 1.00 97.88 94 VAL A O 1
ATOM 757 N N . PHE A 1 95 ? -2.304 -4.373 -0.399 1.00 98.19 95 PHE A N 1
ATOM 758 C CA . PHE A 1 95 ? -2.355 -3.526 -1.581 1.00 98.19 95 PHE A CA 1
ATOM 759 C C . PHE A 1 95 ? -0.940 -3.211 -2.059 1.00 98.19 95 PHE A C 1
ATOM 761 O O . PHE A 1 95 ? -0.076 -2.815 -1.279 1.00 98.19 95 PHE A O 1
ATOM 768 N N . GLN A 1 96 ? -0.677 -3.420 -3.344 1.00 96.69 96 GLN A N 1
ATOM 769 C CA . GLN A 1 96 ? 0.665 -3.294 -3.904 1.00 96.69 96 GLN A CA 1
ATOM 770 C C . GLN A 1 96 ? 0.596 -3.078 -5.417 1.00 96.69 96 GLN A C 1
ATOM 772 O O . GLN A 1 96 ? -0.228 -3.696 -6.102 1.00 96.69 96 GLN A O 1
ATOM 777 N N . ALA A 1 97 ? 1.527 -2.277 -5.928 1.00 96.69 97 ALA A N 1
ATOM 778 C CA . ALA A 1 97 ? 1.844 -2.194 -7.346 1.00 96.69 97 ALA A CA 1
ATOM 779 C C . ALA A 1 97 ? 3.055 -3.086 -7.653 1.00 96.69 97 ALA A C 1
ATOM 781 O O . ALA A 1 97 ? 4.062 -3.044 -6.947 1.00 96.69 97 ALA A O 1
ATOM 782 N N . ARG A 1 98 ? 2.974 -3.908 -8.701 1.00 94.31 98 ARG A N 1
ATOM 783 C CA . ARG A 1 98 ? 4.050 -4.820 -9.116 1.00 94.31 98 ARG A CA 1
ATOM 784 C C . ARG A 1 98 ? 4.448 -4.566 -10.556 1.00 94.31 98 ARG A C 1
ATOM 786 O O . ARG A 1 98 ? 3.581 -4.404 -11.408 1.00 94.31 98 ARG A O 1
ATOM 793 N N . PHE A 1 99 ? 5.746 -4.628 -10.819 1.00 92.25 99 PHE A N 1
ATOM 794 C CA . PHE A 1 99 ? 6.272 -4.654 -12.176 1.00 92.25 99 PHE A CA 1
ATOM 795 C C . PHE A 1 99 ? 6.280 -6.092 -12.695 1.00 92.25 99 PHE A C 1
ATOM 797 O O . PHE A 1 99 ? 6.930 -6.968 -12.113 1.00 92.25 99 PHE A O 1
ATOM 804 N N . ARG A 1 100 ? 5.519 -6.353 -13.756 1.00 88.38 100 ARG A N 1
ATOM 805 C CA . ARG A 1 100 ? 5.485 -7.643 -14.445 1.00 88.38 100 ARG A CA 1
ATOM 806 C C . ARG A 1 100 ? 6.627 -7.751 -15.455 1.00 88.38 100 ARG A C 1
ATOM 808 O O . ARG A 1 100 ? 7.246 -6.769 -15.855 1.00 88.38 100 ARG A O 1
ATOM 815 N N . ALA A 1 101 ? 6.915 -8.987 -15.862 1.00 80.75 101 ALA A N 1
ATOM 816 C CA . ALA A 1 101 ? 7.950 -9.280 -16.853 1.00 80.75 101 ALA A CA 1
ATOM 817 C C . ALA A 1 101 ? 7.638 -8.697 -18.246 1.00 80.75 101 ALA A C 1
ATOM 819 O O . ALA A 1 101 ? 8.563 -8.422 -19.002 1.00 80.75 101 ALA A O 1
ATOM 820 N N . ASP A 1 102 ? 6.358 -8.463 -18.547 1.00 81.88 102 ASP A N 1
ATOM 821 C CA . ASP A 1 102 ? 5.848 -7.798 -19.757 1.00 81.88 102 ASP A CA 1
ATOM 822 C C . ASP A 1 102 ? 6.065 -6.271 -19.754 1.00 81.88 102 ASP A C 1
ATOM 824 O O . ASP A 1 102 ? 5.513 -5.563 -20.592 1.00 81.88 102 ASP A O 1
ATOM 828 N N . THR A 1 103 ? 6.880 -5.756 -18.827 1.00 85.19 103 THR A N 1
ATOM 829 C CA . THR A 1 103 ? 7.196 -4.334 -18.628 1.00 85.19 103 THR A CA 1
ATOM 830 C C . THR A 1 103 ? 6.023 -3.463 -18.181 1.00 85.19 103 THR A C 1
ATOM 832 O O . THR A 1 103 ? 6.102 -2.238 -18.255 1.00 85.19 103 THR A O 1
ATOM 835 N N . GLN A 1 104 ? 4.954 -4.067 -17.657 1.00 93.12 104 GLN A N 1
ATOM 836 C CA . GLN A 1 104 ? 3.791 -3.330 -17.171 1.00 93.12 104 GLN A CA 1
ATOM 837 C C . GLN A 1 104 ? 3.707 -3.302 -15.646 1.00 93.12 104 GLN A C 1
ATOM 839 O O . GLN A 1 104 ? 3.974 -4.284 -14.947 1.00 93.12 104 GLN A O 1
ATOM 844 N N . TRP A 1 105 ? 3.286 -2.155 -15.119 1.00 94.88 105 TRP A N 1
ATOM 845 C CA . TRP A 1 105 ? 2.886 -2.027 -13.725 1.00 94.88 105 TRP A CA 1
ATOM 846 C C . TRP A 1 105 ? 1.436 -2.470 -13.557 1.00 94.88 105 TRP A C 1
ATOM 848 O O . TRP A 1 105 ? 0.555 -2.033 -14.293 1.00 94.88 105 TRP A O 1
ATOM 858 N N . VAL A 1 106 ? 1.177 -3.319 -12.564 1.00 96.12 106 VAL A N 1
ATOM 859 C CA . VAL A 1 106 ? -0.171 -3.814 -12.253 1.00 96.12 106 VAL A CA 1
ATOM 860 C C . VAL A 1 106 ? -0.484 -3.698 -10.769 1.00 96.12 106 VAL A C 1
ATOM 862 O O . VAL A 1 106 ? 0.406 -3.823 -9.925 1.00 96.12 106 VAL A O 1
ATOM 865 N N . LEU A 1 107 ? -1.765 -3.530 -10.446 1.00 96.56 107 LEU A N 1
ATOM 866 C CA . LEU A 1 107 ? -2.259 -3.668 -9.079 1.00 96.56 107 LEU A CA 1
ATOM 867 C C . LEU A 1 107 ? -2.417 -5.156 -8.744 1.00 96.56 107 LEU A C 1
ATOM 869 O O . LEU A 1 107 ? -2.980 -5.922 -9.525 1.00 96.56 107 LEU A O 1
ATOM 873 N N . ALA A 1 108 ? -1.929 -5.572 -7.576 1.00 95.06 108 ALA A N 1
ATOM 874 C CA . ALA A 1 108 ? -2.032 -6.950 -7.091 1.00 95.06 108 ALA A CA 1
ATOM 875 C C . ALA A 1 108 ? -2.648 -6.997 -5.684 1.00 95.06 108 ALA A C 1
ATOM 877 O O . ALA A 1 108 ? -2.037 -7.501 -4.735 1.00 95.06 108 ALA A O 1
ATOM 878 N N . HIS A 1 109 ? -3.848 -6.423 -5.561 1.00 95.31 109 HIS A N 1
ATOM 879 C CA . HIS A 1 109 ? -4.601 -6.347 -4.309 1.00 95.31 109 HIS A CA 1
ATOM 880 C C . HIS A 1 109 ? -5.181 -7.710 -3.944 1.00 95.31 109 HIS A C 1
ATOM 882 O O . HIS A 1 109 ? -5.741 -8.398 -4.799 1.00 95.31 109 HIS A O 1
ATOM 888 N N . ARG A 1 110 ? -5.043 -8.104 -2.682 1.00 95.75 110 ARG A N 1
ATOM 889 C CA . ARG A 1 110 ? -5.451 -9.429 -2.206 1.00 95.75 110 ARG A CA 1
ATOM 890 C C . ARG A 1 110 ? -5.743 -9.406 -0.713 1.00 95.75 110 ARG A C 1
ATOM 892 O O . ARG A 1 110 ? -5.131 -8.631 0.012 1.00 95.75 110 ARG A O 1
ATOM 899 N N . THR A 1 111 ? -6.604 -10.308 -0.265 1.00 96.94 111 THR A N 1
ATOM 900 C CA . THR A 1 111 ? -6.849 -10.569 1.157 1.00 96.94 111 THR A CA 1
ATOM 901 C C . THR A 1 111 ? -6.252 -11.926 1.485 1.00 96.94 111 THR A C 1
ATOM 903 O O . THR A 1 111 ? -6.748 -12.941 1.000 1.00 96.94 111 THR A O 1
ATOM 906 N N . VAL A 1 112 ? -5.127 -11.943 2.202 1.00 96.12 112 VAL A N 1
ATOM 907 C CA . VAL A 1 112 ? -4.331 -13.159 2.440 1.00 96.12 112 VAL A CA 1
ATOM 908 C C . VAL A 1 112 ? -3.591 -13.091 3.780 1.00 96.12 112 VAL A C 1
ATOM 910 O O . VAL A 1 112 ? -3.285 -11.993 4.249 1.00 96.12 112 VAL A O 1
ATOM 913 N N . PRO A 1 113 ? -3.175 -14.234 4.353 1.00 95.94 113 PRO A N 1
ATOM 914 C CA . PRO A 1 113 ? -2.269 -14.229 5.494 1.00 95.94 113 PRO A CA 1
ATOM 915 C C . PRO A 1 113 ? -0.912 -13.659 5.064 1.00 95.94 113 PRO A C 1
ATOM 917 O O . PRO A 1 113 ? -0.320 -14.160 4.104 1.00 95.94 113 PRO A O 1
ATOM 920 N N . LEU A 1 114 ? -0.357 -12.663 5.766 1.00 92.44 114 LEU A N 1
ATOM 921 C CA . LEU A 1 114 ? 0.975 -12.129 5.416 1.00 92.44 114 LEU A CA 1
ATOM 922 C C . LEU A 1 114 ? 2.067 -13.199 5.502 1.00 92.44 114 LEU A C 1
ATOM 924 O O . LEU A 1 114 ? 2.956 -13.260 4.649 1.00 92.44 114 LEU A O 1
ATOM 928 N N . LEU A 1 115 ? 1.945 -14.083 6.493 1.00 90.31 115 LEU A N 1
ATOM 929 C CA . LEU A 1 115 ? 2.870 -15.185 6.742 1.00 90.31 115 LEU A CA 1
ATOM 930 C C . LEU A 1 115 ? 2.843 -16.263 5.647 1.00 90.31 115 LEU A C 1
ATOM 932 O O . LEU A 1 115 ? 3.760 -17.074 5.583 1.00 90.31 115 LEU A O 1
ATOM 936 N N . SER A 1 116 ? 1.877 -16.238 4.719 1.00 85.75 116 SER A N 1
ATOM 937 C CA . SER A 1 116 ? 1.919 -17.103 3.525 1.00 85.75 116 SER A CA 1
ATOM 938 C C . SER A 1 116 ? 3.175 -16.880 2.671 1.00 85.75 116 SER A C 1
ATOM 940 O O . SER A 1 116 ? 3.593 -17.775 1.948 1.00 85.75 116 SER A O 1
ATOM 942 N N . ASN A 1 117 ? 3.807 -15.703 2.782 1.00 80.69 117 ASN A N 1
ATOM 943 C CA . ASN A 1 117 ? 5.073 -15.368 2.127 1.00 80.69 117 ASN A CA 1
ATOM 944 C C . ASN A 1 117 ? 6.210 -15.160 3.147 1.00 80.69 117 ASN A C 1
ATOM 946 O O . ASN A 1 117 ? 7.095 -14.330 2.916 1.00 80.69 117 ASN A O 1
ATOM 950 N N . ALA A 1 118 ? 6.182 -15.883 4.276 1.00 77.94 118 ALA A N 1
ATOM 951 C CA . ALA A 1 118 ? 7.088 -15.683 5.412 1.00 77.94 118 ALA A CA 1
ATOM 952 C C . ALA A 1 118 ? 8.578 -15.687 5.038 1.00 77.94 118 ALA A C 1
ATOM 954 O O . ALA A 1 118 ? 9.331 -14.896 5.590 1.00 77.94 118 ALA A O 1
ATOM 955 N N . SER A 1 119 ? 9.002 -16.499 4.063 1.00 80.94 119 SER A N 1
ATOM 956 C CA . SER A 1 119 ? 10.406 -16.558 3.618 1.00 80.94 119 SER A CA 1
ATOM 957 C C . SER A 1 119 ? 10.923 -15.254 3.002 1.00 80.94 119 SER A C 1
ATOM 959 O O . SER A 1 119 ? 12.129 -15.031 2.953 1.00 80.94 119 SER A O 1
ATOM 961 N N . SER A 1 120 ? 10.021 -14.392 2.533 1.00 93.06 120 SER A N 1
ATOM 962 C CA . SER A 1 120 ? 10.358 -13.090 1.956 1.00 93.06 120 SER A CA 1
ATOM 963 C C . SER A 1 120 ? 9.929 -11.918 2.836 1.00 93.06 120 SER A C 1
ATOM 965 O O . SER A 1 120 ? 10.451 -10.825 2.659 1.00 93.06 120 SER A O 1
ATOM 967 N N . LEU A 1 121 ? 8.996 -12.103 3.774 1.00 96.12 121 LEU A N 1
ATOM 968 C CA . LEU A 1 121 ? 8.515 -11.029 4.642 1.00 96.12 121 LEU A CA 1
ATOM 969 C C . LEU A 1 121 ? 9.611 -10.620 5.636 1.00 96.12 121 LEU A C 1
ATOM 971 O O . LEU A 1 121 ? 9.967 -11.379 6.530 1.00 96.12 121 LEU A O 1
ATOM 975 N N . MET A 1 122 ? 10.111 -9.395 5.502 1.00 96.12 122 MET A N 1
ATOM 976 C CA . MET A 1 122 ? 11.100 -8.818 6.416 1.00 96.12 122 MET A CA 1
ATOM 977 C C . MET A 1 122 ? 10.442 -8.257 7.680 1.00 96.12 122 MET A C 1
ATOM 979 O O . MET A 1 122 ? 11.035 -8.287 8.753 1.00 96.12 122 MET A O 1
ATOM 983 N N . GLY A 1 123 ? 9.223 -7.730 7.553 1.00 96.38 123 GLY A N 1
ATOM 984 C CA . GLY A 1 123 ? 8.472 -7.165 8.667 1.00 96.38 123 GLY A CA 1
ATOM 985 C C . GLY A 1 123 ? 7.353 -6.235 8.215 1.00 96.38 123 GLY A C 1
ATOM 986 O O . GLY A 1 123 ? 7.155 -6.005 7.018 1.00 96.38 123 GLY A O 1
ATOM 987 N N . VAL A 1 124 ? 6.627 -5.698 9.195 1.00 97.62 124 VAL A N 1
ATOM 988 C CA . VAL A 1 124 ? 5.581 -4.692 8.990 1.00 97.62 124 VAL A CA 1
ATOM 989 C C . VAL A 1 124 ? 5.870 -3.493 9.882 1.00 97.62 124 VAL A C 1
ATOM 991 O O . VAL A 1 124 ? 6.013 -3.646 11.094 1.00 97.62 124 VAL A O 1
ATOM 994 N N . ILE A 1 125 ? 5.917 -2.301 9.294 1.00 97.12 125 ILE A N 1
ATOM 995 C CA . ILE A 1 125 ? 5.921 -1.046 10.045 1.00 97.12 125 ILE A CA 1
ATOM 996 C C . ILE A 1 125 ? 4.470 -0.611 10.205 1.00 97.12 125 ILE A C 1
ATOM 998 O O . ILE A 1 125 ? 3.785 -0.347 9.218 1.00 97.12 125 ILE A O 1
ATOM 1002 N N . HIS A 1 126 ? 3.988 -0.562 11.444 1.00 96.62 126 HIS A N 1
ATOM 1003 C CA . HIS A 1 126 ? 2.689 0.032 11.740 1.00 96.62 126 HIS A CA 1
ATOM 1004 C C . HIS A 1 126 ? 2.759 1.550 11.528 1.00 96.62 126 HIS A C 1
ATOM 1006 O O . HIS A 1 126 ? 3.675 2.196 12.032 1.00 96.62 126 HIS A O 1
ATOM 1012 N N . ILE A 1 127 ? 1.806 2.098 10.774 1.00 95.38 127 ILE A N 1
ATOM 1013 C CA . ILE A 1 127 ? 1.730 3.528 10.457 1.00 95.38 127 ILE A CA 1
ATOM 1014 C C . ILE A 1 127 ? 0.737 4.212 11.391 1.00 95.38 127 ILE A C 1
ATOM 1016 O O . ILE A 1 127 ? 1.086 5.191 12.043 1.00 95.38 127 ILE A O 1
ATOM 1020 N N . ALA A 1 128 ? -0.502 3.718 11.419 1.00 94.88 128 ALA A N 1
ATOM 1021 C CA . ALA A 1 128 ? -1.588 4.329 12.171 1.00 94.88 128 ALA A CA 1
ATOM 1022 C C . ALA A 1 128 ? -2.759 3.361 12.362 1.00 94.88 128 ALA A C 1
ATOM 1024 O O . ALA A 1 128 ? -2.973 2.443 11.565 1.00 94.88 128 ALA A O 1
ATOM 1025 N N . ASP A 1 129 ? -3.556 3.632 13.387 1.00 94.88 129 ASP A N 1
ATOM 1026 C CA . ASP A 1 129 ? -4.916 3.130 13.520 1.00 94.88 129 ASP A CA 1
ATOM 1027 C C . ASP A 1 129 ? -5.853 4.176 12.894 1.00 94.88 129 ASP A C 1
ATOM 1029 O O . ASP A 1 129 ? -5.921 5.314 13.358 1.00 94.88 129 ASP A O 1
ATOM 1033 N N . VAL A 1 130 ? -6.531 3.816 11.803 1.00 94.38 130 VAL A N 1
ATOM 1034 C CA . VAL A 1 130 ? -7.358 4.737 11.010 1.00 94.38 130 VAL A CA 1
ATOM 1035 C C . VAL A 1 130 ? -8.837 4.414 11.149 1.00 94.38 130 VAL A C 1
ATOM 1037 O O . VAL A 1 130 ? -9.234 3.254 11.279 1.00 94.38 130 VAL A O 1
ATOM 1040 N N . ASN A 1 131 ? -9.667 5.452 11.096 1.00 93.19 131 ASN A N 1
ATOM 1041 C CA . ASN A 1 131 ? -11.106 5.317 11.252 1.00 93.19 131 ASN A CA 1
ATOM 1042 C C . ASN A 1 131 ? -11.823 5.231 9.894 1.00 93.19 131 ASN A C 1
ATOM 1044 O O . ASN A 1 131 ? -12.501 6.160 9.462 1.00 93.19 131 ASN A O 1
ATOM 1048 N N . ILE A 1 132 ? -11.599 4.127 9.183 1.00 93.12 132 ILE A N 1
ATOM 1049 C CA . ILE A 1 132 ? -12.130 3.873 7.839 1.00 93.12 132 ILE A CA 1
ATOM 1050 C C . ILE A 1 132 ? -12.470 2.390 7.704 1.00 93.12 132 ILE A C 1
ATOM 1052 O O . ILE A 1 132 ? -11.757 1.523 8.212 1.00 93.12 132 ILE A O 1
ATOM 1056 N N . SER A 1 133 ? -13.563 2.070 7.010 1.00 94.12 133 SER A N 1
ATOM 1057 C CA . SER A 1 133 ? -13.923 0.670 6.788 1.00 94.12 133 SER A CA 1
ATOM 1058 C C . SER A 1 133 ? -12.994 0.011 5.749 1.00 94.12 133 SER A C 1
ATOM 1060 O O . SER A 1 133 ? -12.530 0.683 4.822 1.00 94.12 133 SER A O 1
ATOM 1062 N N . PRO A 1 134 ? -12.766 -1.316 5.827 1.00 94.81 134 PRO A N 1
ATOM 1063 C CA . PRO A 1 134 ? -11.961 -2.053 4.846 1.00 94.81 134 PRO A CA 1
ATOM 1064 C C . PRO A 1 134 ? -12.386 -1.849 3.383 1.00 94.81 134 PRO A C 1
ATOM 1066 O O . PRO A 1 134 ? -11.540 -1.821 2.492 1.00 94.81 134 PRO A O 1
ATOM 1069 N N . GLY A 1 135 ? -13.695 -1.721 3.128 1.00 95.38 135 GLY A N 1
ATOM 1070 C CA . GLY A 1 135 ? -14.241 -1.537 1.780 1.00 95.38 135 GLY A CA 1
ATOM 1071 C C . GLY A 1 135 ? -14.035 -0.122 1.237 1.00 95.38 135 GLY A C 1
ATOM 1072 O O . GLY A 1 135 ? -13.748 0.045 0.052 1.00 95.38 135 GLY A O 1
ATOM 1073 N N . VAL A 1 136 ? -14.118 0.894 2.105 1.00 95.81 136 VAL A N 1
ATOM 1074 C CA . VAL A 1 136 ? -13.805 2.278 1.720 1.00 95.81 136 VAL A CA 1
ATOM 1075 C C . VAL A 1 136 ? -12.304 2.411 1.461 1.00 95.81 136 VAL A C 1
ATOM 1077 O O . VAL A 1 136 ? -11.931 3.018 0.461 1.00 95.81 136 VAL A O 1
ATOM 1080 N N . LEU A 1 137 ? -11.447 1.778 2.277 1.00 96.44 137 LEU A N 1
ATOM 1081 C CA . LEU A 1 137 ? -10.009 1.733 2.001 1.00 96.44 137 LEU A CA 1
ATOM 1082 C C . LEU A 1 137 ? -9.711 1.040 0.661 1.00 96.44 137 LEU A C 1
ATOM 1084 O O . LEU A 1 137 ? -8.979 1.602 -0.143 1.00 96.44 137 LEU A O 1
ATOM 1088 N N . ASP A 1 138 ? -10.280 -0.138 0.382 1.00 96.88 138 ASP A N 1
ATOM 1089 C CA . ASP A 1 138 ? -10.051 -0.833 -0.898 1.00 96.88 138 ASP A CA 1
ATOM 1090 C C . ASP A 1 138 ? -10.489 0.018 -2.100 1.00 96.88 138 ASP A C 1
ATOM 1092 O O . ASP A 1 138 ? -9.723 0.174 -3.052 1.00 96.88 138 ASP A O 1
ATOM 1096 N N . SER A 1 139 ? -11.668 0.643 -2.021 1.00 96.56 139 SER A N 1
ATOM 1097 C CA . SER A 1 139 ? -12.177 1.539 -3.069 1.00 96.56 139 SER A CA 1
ATOM 1098 C C . SER A 1 139 ? -11.263 2.748 -3.277 1.00 96.56 139 SER A C 1
ATOM 1100 O O . SER A 1 139 ? -10.924 3.084 -4.411 1.00 96.56 139 SER A O 1
ATOM 1102 N N . PHE A 1 140 ? -10.810 3.365 -2.182 1.00 96.62 140 PHE A N 1
ATOM 1103 C CA . PHE A 1 140 ? -9.866 4.477 -2.207 1.00 96.62 140 PHE A CA 1
ATOM 1104 C C . PHE A 1 140 ? -8.548 4.067 -2.871 1.00 96.62 140 PHE A C 1
ATOM 1106 O O . PHE A 1 140 ? -8.102 4.708 -3.819 1.00 96.62 140 PHE A O 1
ATOM 1113 N N . VAL A 1 141 ? -7.945 2.961 -2.436 1.00 96.94 141 VAL A N 1
ATOM 1114 C CA . VAL A 1 141 ? -6.644 2.501 -2.938 1.00 96.94 141 VAL A CA 1
ATOM 1115 C C . VAL A 1 141 ? -6.712 2.087 -4.415 1.00 96.94 141 VAL A C 1
ATOM 1117 O O . VAL A 1 141 ? -5.764 2.309 -5.166 1.00 96.94 141 VAL A O 1
ATOM 1120 N N . ARG A 1 142 ? -7.837 1.526 -4.872 1.00 95.81 142 ARG A N 1
ATOM 1121 C CA . ARG A 1 142 ? -8.050 1.166 -6.286 1.00 95.81 142 ARG A CA 1
ATOM 1122 C C . ARG A 1 142 ? -8.183 2.359 -7.225 1.00 95.81 142 ARG A C 1
ATOM 1124 O O . ARG A 1 142 ? -8.026 2.169 -8.427 1.00 95.81 142 ARG A O 1
ATOM 1131 N N . SER A 1 143 ? -8.445 3.557 -6.705 1.00 96.12 143 SER A N 1
ATOM 1132 C CA . SER A 1 143 ? -8.492 4.767 -7.532 1.00 96.12 143 SER A CA 1
ATOM 1133 C C . SER A 1 143 ? -7.115 5.180 -8.072 1.00 96.12 143 SER A C 1
ATOM 1135 O O . SER A 1 143 ? -7.041 5.926 -9.047 1.00 96.12 143 SER A O 1
ATOM 1137 N N . PHE A 1 144 ? -6.023 4.658 -7.496 1.00 96.06 144 PHE A N 1
ATOM 1138 C CA . PHE A 1 144 ? -4.662 4.980 -7.918 1.00 96.06 144 PHE A CA 1
ATOM 1139 C C . PHE A 1 144 ? -4.145 3.989 -8.970 1.00 96.06 144 PHE A C 1
ATOM 1141 O O . PHE A 1 144 ? -4.069 2.785 -8.697 1.00 96.06 144 PHE A O 1
ATOM 1148 N N . PRO A 1 145 ? -3.699 4.461 -10.148 1.00 96.19 145 PRO A N 1
ATOM 1149 C CA . PRO A 1 145 ? -3.101 3.586 -11.147 1.00 96.19 145 PRO A CA 1
ATOM 1150 C C . PRO A 1 145 ? -1.776 2.999 -10.641 1.00 96.19 145 PRO A C 1
ATOM 1152 O O . PRO A 1 145 ? -1.047 3.632 -9.875 1.00 96.19 145 PRO A O 1
ATOM 1155 N N . ALA A 1 146 ? -1.444 1.790 -11.102 1.00 96.19 146 ALA A N 1
ATOM 1156 C CA . ALA A 1 146 ? -0.182 1.126 -10.757 1.00 96.19 146 ALA A CA 1
ATOM 1157 C C . ALA A 1 146 ? 1.047 1.799 -11.391 1.00 96.19 146 ALA A C 1
ATOM 1159 O O . ALA A 1 146 ? 2.148 1.722 -10.846 1.00 96.19 146 ALA A O 1
ATOM 1160 N N . SER A 1 147 ? 0.864 2.413 -12.560 1.00 95.31 147 SER A N 1
ATOM 1161 C CA . SER A 1 147 ? 1.922 3.068 -13.330 1.00 95.31 147 SER A CA 1
ATOM 1162 C C . SER A 1 147 ? 2.207 4.485 -12.834 1.00 95.31 147 SER A C 1
ATOM 1164 O O . SER A 1 147 ? 1.349 5.142 -12.231 1.00 95.31 147 SER A O 1
ATOM 1166 N N . LYS A 1 148 ? 3.406 4.978 -13.172 1.00 92.56 148 LYS A N 1
ATOM 1167 C CA . LYS A 1 148 ? 3.733 6.402 -13.069 1.00 92.56 148 LYS A CA 1
ATOM 1168 C C . LYS A 1 148 ? 2.765 7.215 -13.933 1.00 92.56 148 LYS A C 1
ATOM 1170 O O . LYS A 1 148 ? 2.429 6.817 -15.046 1.00 92.56 148 LYS A O 1
ATOM 1175 N N . ASN A 1 149 ? 2.357 8.353 -13.403 1.00 90.44 149 ASN A N 1
ATOM 1176 C CA . ASN A 1 149 ? 1.645 9.432 -14.081 1.00 90.44 149 ASN A CA 1
ATOM 1177 C C . ASN A 1 149 ? 2.178 10.756 -13.495 1.00 90.44 149 ASN A C 1
ATOM 1179 O O . ASN A 1 149 ? 3.153 10.734 -12.739 1.00 90.44 149 ASN A O 1
ATOM 1183 N N . ASP A 1 150 ? 1.539 11.882 -13.803 1.00 90.00 150 ASP A N 1
ATOM 1184 C CA . ASP A 1 150 ? 1.972 13.211 -13.337 1.00 90.00 150 ASP A CA 1
ATOM 1185 C C . ASP A 1 150 ? 1.760 13.458 -11.827 1.00 90.00 150 ASP A C 1
ATOM 1187 O O . ASP A 1 150 ? 2.087 14.523 -11.313 1.00 90.00 150 ASP A O 1
ATOM 1191 N N . ASP A 1 151 ? 1.241 12.469 -11.095 1.00 89.06 151 ASP A N 1
ATOM 1192 C CA . ASP A 1 151 ? 0.958 12.523 -9.661 1.00 89.06 151 ASP A CA 1
ATOM 1193 C C . ASP A 1 151 ? 1.969 11.676 -8.866 1.00 89.06 151 ASP A C 1
ATOM 1195 O O . ASP A 1 151 ? 1.678 10.562 -8.436 1.00 89.06 151 ASP A O 1
ATOM 1199 N N . ASP A 1 152 ? 3.207 12.144 -8.699 1.00 90.69 152 ASP A N 1
ATOM 1200 C CA . ASP A 1 152 ? 4.241 11.424 -7.936 1.00 90.69 152 ASP A CA 1
ATOM 1201 C C . ASP A 1 152 ? 4.730 12.232 -6.720 1.00 90.69 152 ASP A C 1
ATOM 1203 O O . ASP A 1 152 ? 5.773 12.889 -6.785 1.00 90.69 152 ASP A O 1
ATOM 1207 N N . PRO A 1 153 ? 4.016 12.167 -5.577 1.00 91.62 153 PRO A N 1
ATOM 1208 C CA . PRO A 1 153 ? 4.410 12.885 -4.366 1.00 91.62 153 PRO A CA 1
ATOM 1209 C C . PRO A 1 153 ? 5.655 12.292 -3.684 1.00 91.62 153 PRO A C 1
ATOM 1211 O O . PRO A 1 153 ? 6.084 12.811 -2.657 1.00 91.62 153 PRO A O 1
ATOM 1214 N N . SER A 1 154 ? 6.243 11.206 -4.208 1.00 89.62 154 SER A N 1
ATOM 1215 C CA . SER A 1 154 ? 7.452 10.607 -3.625 1.00 89.62 154 SER A CA 1
ATOM 1216 C C . SER A 1 154 ? 8.741 11.359 -3.966 1.00 89.62 154 SER A C 1
ATOM 1218 O O . SER A 1 154 ? 9.765 11.125 -3.328 1.00 89.62 154 SER A O 1
ATOM 1220 N N . GLY A 1 155 ? 8.723 12.210 -4.999 1.00 85.19 155 GLY A N 1
ATOM 1221 C CA . GLY A 1 155 ? 9.907 12.941 -5.466 1.00 85.19 155 GLY A CA 1
ATOM 1222 C C . GLY A 1 155 ? 11.030 12.059 -6.034 1.00 85.19 155 GLY A C 1
ATOM 1223 O O . GLY A 1 155 ? 12.100 12.565 -6.368 1.00 85.19 155 GLY A O 1
ATOM 1224 N N . ASN A 1 156 ? 10.816 10.747 -6.161 1.00 86.69 156 ASN A N 1
ATOM 1225 C CA . ASN A 1 156 ? 11.813 9.816 -6.673 1.00 86.69 156 ASN A CA 1
ATOM 1226 C C . ASN A 1 156 ? 11.889 9.868 -8.209 1.00 86.69 156 ASN A C 1
ATOM 1228 O O . ASN A 1 156 ? 10.885 9.939 -8.917 1.00 86.69 156 ASN A O 1
ATOM 1232 N N . ILE A 1 157 ? 13.107 9.766 -8.748 1.00 87.62 157 ILE A N 1
ATOM 1233 C CA . ILE A 1 157 ? 13.351 9.811 -10.202 1.00 87.62 157 ILE A CA 1
ATOM 1234 C C . ILE A 1 157 ? 12.738 8.585 -10.898 1.00 87.62 157 ILE A C 1
ATOM 1236 O O . ILE A 1 157 ? 12.088 8.699 -11.942 1.00 87.62 157 ILE A O 1
ATOM 1240 N N . VAL A 1 158 ? 12.940 7.408 -10.305 1.00 91.56 158 VAL A N 1
ATOM 1241 C CA . VAL A 1 158 ? 12.485 6.119 -10.832 1.00 91.56 158 VAL A CA 1
ATOM 1242 C C . VAL A 1 158 ? 11.205 5.708 -10.114 1.00 91.56 158 VAL A C 1
ATOM 1244 O O . VAL A 1 158 ? 11.117 5.811 -8.895 1.00 91.56 158 VAL A O 1
ATOM 1247 N N . TRP A 1 159 ? 10.220 5.243 -10.883 1.00 94.19 159 TRP A N 1
ATOM 1248 C CA . TRP A 1 159 ? 8.970 4.716 -10.343 1.00 94.19 159 TRP A CA 1
ATOM 1249 C C . TRP A 1 159 ? 9.152 3.283 -9.852 1.00 94.19 159 TRP A C 1
ATOM 1251 O O . TRP A 1 159 ? 9.567 2.411 -10.623 1.00 94.19 159 TRP A O 1
ATOM 1261 N N . ASP A 1 160 ? 8.802 3.030 -8.595 1.00 94.50 160 ASP A N 1
ATOM 1262 C CA . ASP A 1 160 ? 8.732 1.697 -8.022 1.00 94.50 160 ASP A CA 1
ATOM 1263 C C . ASP A 1 160 ? 7.515 1.498 -7.088 1.00 94.50 160 ASP A C 1
ATOM 1265 O O . ASP A 1 160 ? 6.626 2.344 -6.966 1.00 94.50 160 ASP A O 1
ATOM 1269 N N . CYS A 1 161 ? 7.434 0.330 -6.442 1.00 95.25 161 CYS A N 1
ATOM 1270 C CA . CYS A 1 161 ? 6.340 0.008 -5.524 1.00 95.25 161 CYS A CA 1
ATOM 1271 C C . CYS A 1 161 ? 6.297 0.906 -4.278 1.00 95.25 161 CYS A C 1
ATOM 1273 O O . CYS A 1 161 ? 5.218 1.117 -3.726 1.00 95.25 161 CYS A O 1
ATOM 1275 N N . SER A 1 162 ? 7.443 1.427 -3.830 1.00 96.12 162 SER A N 1
ATOM 1276 C CA . SER A 1 162 ? 7.505 2.374 -2.718 1.00 96.12 162 SER A CA 1
ATOM 1277 C C . SER A 1 162 ? 6.898 3.717 -3.116 1.00 96.12 162 SER A C 1
ATOM 1279 O O . SER A 1 162 ? 6.098 4.241 -2.344 1.00 96.12 162 SER A O 1
ATOM 1281 N N . ASN A 1 163 ? 7.145 4.210 -4.341 1.00 95.94 163 ASN A N 1
ATOM 1282 C CA . ASN A 1 163 ? 6.492 5.422 -4.851 1.00 95.94 163 ASN A CA 1
ATOM 1283 C C . ASN A 1 163 ? 4.967 5.289 -4.798 1.00 95.94 163 ASN A C 1
ATOM 1285 O O . ASN A 1 163 ? 4.277 6.189 -4.325 1.00 95.94 163 ASN A O 1
ATOM 1289 N N . TRP A 1 164 ? 4.438 4.144 -5.243 1.00 97.12 164 TRP A N 1
ATOM 1290 C CA . TRP A 1 164 ? 2.999 3.895 -5.224 1.00 97.12 164 TRP A CA 1
ATOM 1291 C C . TRP A 1 164 ? 2.432 3.883 -3.796 1.00 97.12 164 TRP A C 1
ATOM 1293 O O . TRP A 1 164 ? 1.404 4.507 -3.543 1.00 97.12 164 TRP A O 1
ATOM 1303 N N . VAL A 1 165 ? 3.113 3.242 -2.836 1.00 97.38 165 VAL A N 1
ATOM 1304 C CA . VAL A 1 165 ? 2.690 3.270 -1.422 1.00 97.38 165 VAL A CA 1
ATOM 1305 C C . VAL A 1 165 ? 2.736 4.696 -0.861 1.00 97.38 165 VAL A C 1
ATOM 1307 O O . VAL A 1 165 ? 1.787 5.115 -0.200 1.00 97.38 165 VAL A O 1
ATOM 1310 N N . ILE A 1 166 ? 3.791 5.464 -1.158 1.00 95.88 166 ILE A N 1
ATOM 1311 C CA . ILE A 1 166 ? 3.919 6.869 -0.741 1.00 95.88 166 ILE A CA 1
ATOM 1312 C C . ILE A 1 166 ? 2.779 7.712 -1.322 1.00 95.88 166 ILE A C 1
ATOM 1314 O O . ILE A 1 166 ? 2.182 8.496 -0.585 1.00 95.88 166 ILE A O 1
ATOM 1318 N N . ARG A 1 167 ? 2.416 7.507 -2.596 1.00 95.81 167 ARG A N 1
ATOM 1319 C CA . ARG A 1 167 ? 1.254 8.155 -3.226 1.00 95.81 167 ARG A CA 1
ATOM 1320 C C . ARG A 1 167 ? -0.016 7.897 -2.424 1.00 95.81 167 ARG A C 1
ATOM 1322 O O . ARG A 1 167 ? -0.690 8.845 -2.035 1.00 95.81 167 ARG A O 1
ATOM 1329 N N . VAL A 1 168 ? -0.316 6.640 -2.107 1.00 96.88 168 VAL A N 1
ATOM 1330 C CA . VAL A 1 168 ? -1.519 6.300 -1.333 1.00 96.88 168 VAL A CA 1
ATOM 1331 C C . VAL A 1 168 ? -1.509 6.962 0.052 1.00 96.88 168 VAL A C 1
ATOM 1333 O O . VAL A 1 168 ? -2.512 7.548 0.459 1.00 96.88 168 VAL A O 1
ATOM 1336 N N . LEU A 1 169 ? -0.380 6.925 0.768 1.00 96.06 169 LEU A N 1
ATOM 1337 C CA . LEU A 1 169 ? -0.258 7.538 2.098 1.00 96.06 169 LEU A CA 1
ATOM 1338 C C . LEU A 1 169 ? -0.390 9.066 2.064 1.00 96.06 169 LEU A C 1
ATOM 1340 O O . LEU A 1 169 ? -1.038 9.643 2.940 1.00 96.06 169 LEU A O 1
ATOM 1344 N N . HIS A 1 170 ? 0.180 9.715 1.048 1.00 94.50 170 HIS A N 1
ATOM 1345 C CA . HIS A 1 170 ? 0.045 11.153 0.828 1.00 94.50 170 HIS A CA 1
ATOM 1346 C C . HIS A 1 170 ? -1.431 11.553 0.719 1.00 94.50 170 HIS A C 1
ATOM 1348 O O . HIS A 1 170 ? -1.887 12.447 1.430 1.00 94.50 170 HIS A O 1
ATOM 1354 N N . TYR A 1 171 ? -2.219 10.837 -0.086 1.00 95.56 171 TYR A N 1
ATOM 1355 C CA . TYR A 1 171 ? -3.634 11.166 -0.245 1.00 95.56 171 TYR A CA 1
ATOM 1356 C C . TYR A 1 171 ? -4.494 10.783 0.960 1.00 95.56 171 TYR A C 1
ATOM 1358 O O . TYR A 1 171 ? -5.418 11.525 1.283 1.00 95.56 171 TYR A O 1
ATOM 1366 N N . LEU A 1 172 ? -4.184 9.699 1.679 1.00 95.31 172 LEU A N 1
ATOM 1367 C CA . LEU A 1 172 ? -4.844 9.423 2.963 1.00 95.31 172 LEU A CA 1
ATOM 1368 C C . LEU A 1 172 ? -4.594 10.552 3.976 1.00 95.31 172 LEU A C 1
ATOM 1370 O O . LEU A 1 172 ? -5.496 10.899 4.738 1.00 95.31 172 LEU A O 1
ATOM 1374 N N . THR A 1 173 ? -3.399 11.151 3.957 1.00 93.94 173 THR A N 1
ATOM 1375 C CA . THR A 1 173 ? -3.069 12.314 4.795 1.00 93.94 173 THR A CA 1
ATOM 1376 C C . THR A 1 173 ? -3.871 13.542 4.365 1.00 93.94 173 THR A C 1
ATOM 1378 O O . THR A 1 173 ? -4.505 14.183 5.198 1.00 93.94 173 THR A O 1
ATOM 1381 N N . ASN A 1 174 ? -3.921 13.837 3.062 1.00 92.88 174 ASN A N 1
ATOM 1382 C CA . ASN A 1 174 ? -4.661 14.989 2.531 1.00 92.88 174 ASN A CA 1
ATOM 1383 C C . ASN A 1 174 ? -6.176 14.898 2.774 1.00 92.88 174 ASN A C 1
ATOM 1385 O O . ASN A 1 174 ? -6.842 15.923 2.883 1.00 92.88 174 ASN A O 1
ATO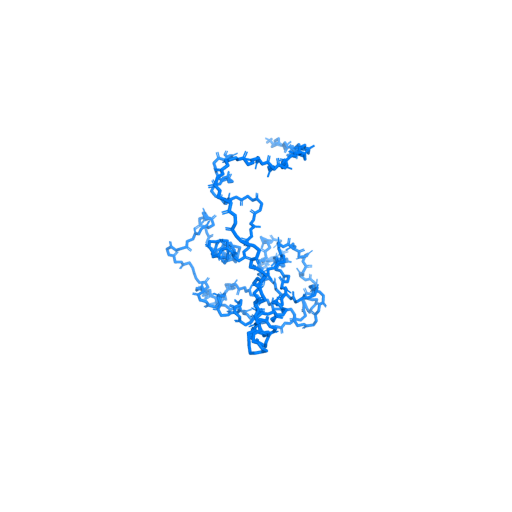M 1389 N N . GLN A 1 175 ? -6.719 13.683 2.886 1.00 93.12 175 GLN A N 1
ATOM 1390 C CA . GLN A 1 175 ? -8.120 13.432 3.239 1.00 93.12 175 GLN A CA 1
ATOM 1391 C C . GLN A 1 175 ? -8.368 13.385 4.758 1.00 93.12 175 GLN A C 1
ATOM 1393 O O . GLN A 1 175 ? -9.469 13.049 5.186 1.00 93.12 175 GLN A O 1
ATOM 1398 N N . ASN A 1 176 ? -7.365 13.700 5.587 1.00 91.94 176 ASN A N 1
ATOM 1399 C CA . ASN A 1 176 ? -7.419 13.614 7.052 1.00 91.94 176 ASN A CA 1
ATOM 1400 C C . ASN A 1 176 ? -7.792 12.215 7.586 1.00 91.94 176 ASN A C 1
ATOM 1402 O O . ASN A 1 176 ? -8.293 12.088 8.702 1.00 91.94 176 ASN A O 1
ATOM 1406 N N . VAL A 1 177 ? -7.546 11.154 6.805 1.00 91.50 177 VAL A N 1
ATOM 1407 C CA . VAL A 1 177 ? -7.775 9.762 7.232 1.00 91.50 177 VAL A CA 1
ATOM 1408 C C . VAL A 1 177 ? -6.652 9.292 8.152 1.00 91.50 177 VAL A C 1
ATOM 1410 O O . VAL A 1 177 ? -6.888 8.514 9.076 1.00 91.50 177 VAL A O 1
ATOM 1413 N N . LEU A 1 178 ? -5.429 9.765 7.906 1.00 90.62 178 LEU A N 1
ATOM 1414 C CA . LEU A 1 178 ? -4.265 9.493 8.739 1.00 90.62 178 LEU A CA 1
ATOM 1415 C C . LEU A 1 178 ? -3.489 10.780 9.015 1.00 90.62 178 LEU A C 1
ATOM 1417 O O . LEU A 1 178 ? -3.490 11.704 8.206 1.00 90.62 178 LEU A O 1
ATOM 1421 N N . SER A 1 179 ? -2.808 10.822 10.158 1.00 84.94 179 SER A N 1
ATOM 1422 C CA . SER A 1 179 ? -1.876 11.892 10.506 1.00 84.94 179 SER A CA 1
ATOM 1423 C C . SER A 1 179 ? -0.483 11.293 10.618 1.00 84.94 179 SER A C 1
ATOM 1425 O O . SER A 1 179 ? -0.233 10.459 11.490 1.00 84.94 179 SER A O 1
ATOM 1427 N N . LEU A 1 180 ? 0.415 11.679 9.711 1.00 78.56 180 LEU A N 1
ATOM 1428 C CA . LEU A 1 180 ? 1.825 11.330 9.834 1.00 78.56 180 LEU A CA 1
ATOM 1429 C C . LEU A 1 180 ? 2.500 12.320 10.787 1.00 78.56 180 LEU A C 1
ATOM 1431 O O . LEU A 1 180 ? 2.208 13.514 10.731 1.00 78.56 180 LEU A O 1
ATOM 1435 N N . PRO A 1 181 ? 3.441 11.860 11.628 1.00 72.00 181 PRO A N 1
ATOM 1436 C CA . PRO A 1 181 ? 4.135 12.730 12.577 1.00 72.00 181 PRO A CA 1
ATOM 1437 C C . PRO A 1 181 ? 4.954 13.842 11.902 1.00 72.00 181 PRO A C 1
ATOM 1439 O O . PRO A 1 181 ? 5.340 14.794 12.572 1.00 72.00 181 PRO A O 1
ATOM 1442 N N . TRP A 1 182 ? 5.216 13.731 10.596 1.00 66.75 182 TRP A N 1
ATOM 1443 C CA . TRP A 1 182 ? 5.950 14.710 9.798 1.00 66.75 182 TRP A CA 1
ATOM 1444 C C . TRP A 1 182 ? 5.215 14.961 8.484 1.00 66.75 182 TRP A C 1
ATOM 1446 O O . TRP A 1 182 ? 4.774 14.012 7.829 1.00 66.75 182 TRP A O 1
ATOM 1456 N N . ARG A 1 183 ? 5.102 16.230 8.072 1.00 64.12 183 ARG A N 1
ATOM 1457 C CA . ARG A 1 183 ? 4.633 16.554 6.721 1.00 64.12 183 ARG A CA 1
ATOM 1458 C C . ARG A 1 183 ? 5.755 16.223 5.744 1.00 64.12 183 ARG A C 1
ATOM 1460 O O . ARG A 1 183 ? 6.902 16.587 5.976 1.00 64.12 183 ARG A O 1
ATOM 1467 N N . ILE A 1 184 ? 5.419 15.562 4.639 1.00 60.81 184 ILE A N 1
ATOM 1468 C CA . ILE A 1 184 ? 6.395 15.147 3.615 1.00 60.81 184 ILE A CA 1
ATOM 1469 C C . ILE A 1 184 ? 7.227 16.347 3.122 1.00 60.81 184 ILE A C 1
ATOM 1471 O O . ILE A 1 184 ? 8.439 16.231 2.967 1.00 60.81 184 ILE A O 1
ATOM 1475 N N . ASN A 1 185 ? 6.604 17.520 2.974 1.00 61.66 185 ASN A N 1
ATOM 1476 C CA . ASN A 1 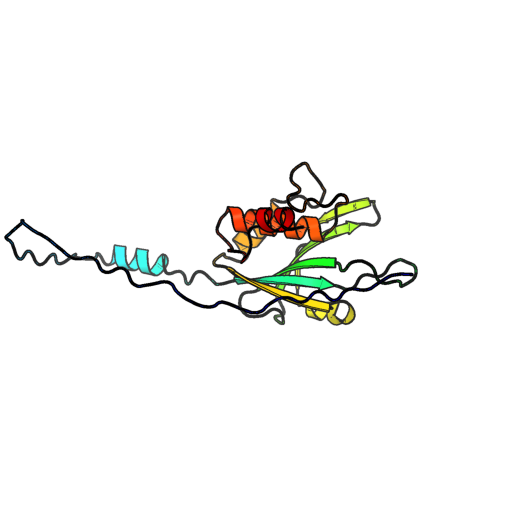185 ? 7.284 18.752 2.558 1.00 61.66 185 ASN A CA 1
ATOM 1477 C C . ASN A 1 185 ? 8.373 19.211 3.541 1.00 61.66 185 ASN A C 1
ATOM 1479 O O . ASN A 1 185 ? 9.377 19.772 3.111 1.00 61.66 185 ASN A O 1
ATOM 1483 N N . ASP A 1 186 ? 8.209 18.938 4.837 1.00 65.38 186 ASP A N 1
ATOM 1484 C CA . ASP A 1 186 ? 9.172 19.338 5.866 1.00 65.38 186 ASP A CA 1
ATOM 1485 C C . ASP A 1 186 ? 10.409 18.424 5.850 1.00 65.38 186 ASP A C 1
ATOM 1487 O O . ASP A 1 186 ? 11.484 18.821 6.294 1.00 65.38 186 ASP A O 1
ATOM 1491 N N . PHE A 1 187 ? 10.290 17.202 5.321 1.00 61.19 187 PHE A N 1
ATOM 1492 C CA . PHE A 1 187 ? 11.408 16.264 5.240 1.00 61.19 187 PHE A CA 1
ATOM 1493 C C . PHE A 1 187 ? 12.456 16.722 4.219 1.00 61.19 187 PHE A C 1
ATOM 1495 O O . PHE A 1 187 ? 13.637 16.774 4.540 1.00 61.19 187 PHE A O 1
ATOM 1502 N N . TYR A 1 188 ? 12.030 17.118 3.016 1.00 59.03 188 TYR A N 1
ATOM 1503 C CA . TYR A 1 188 ? 12.949 17.514 1.941 1.00 59.03 188 TYR A CA 1
ATOM 1504 C C . TYR A 1 188 ? 13.576 18.899 2.130 1.00 59.03 188 TYR A C 1
ATOM 1506 O O . TYR A 1 188 ? 14.592 19.183 1.510 1.00 59.03 188 TYR A O 1
ATOM 1514 N N . GLN A 1 189 ? 13.001 19.760 2.974 1.00 57.69 189 GLN A N 1
ATOM 1515 C CA . GLN A 1 189 ? 13.574 21.080 3.273 1.00 57.69 189 GLN A CA 1
ATOM 1516 C C . GLN A 1 189 ? 14.734 21.032 4.280 1.00 57.69 189 GLN A C 1
ATOM 1518 O O . GLN A 1 189 ? 15.430 22.029 4.451 1.00 57.69 189 GLN A O 1
ATOM 1523 N N . ASN A 1 190 ? 14.936 19.895 4.950 1.00 50.91 190 ASN A N 1
ATOM 1524 C CA . ASN A 1 190 ? 15.942 19.722 6.001 1.00 50.91 190 ASN A CA 1
ATOM 1525 C C . ASN A 1 190 ? 17.105 18.792 5.592 1.00 50.91 190 ASN A C 1
ATOM 1527 O O . ASN A 1 190 ? 17.856 18.344 6.462 1.00 50.91 190 ASN A O 1
ATOM 1531 N N . ILE A 1 191 ? 17.246 18.488 4.295 1.00 48.53 191 ILE A N 1
ATOM 1532 C CA . ILE A 1 191 ? 18.335 17.682 3.708 1.00 48.53 191 ILE A CA 1
ATOM 1533 C C . ILE A 1 191 ? 19.139 18.571 2.764 1.00 48.53 191 ILE A C 1
ATOM 1535 O O . ILE A 1 191 ? 20.387 18.504 2.836 1.00 48.53 191 ILE A O 1
#

Radius of gyration: 23.99 Å; chains: 1; bounding box: 76×58×55 Å

pLDDT: mean 76.6, std 24.76, range [29.47, 98.38]

Organism: Gymnopilus junonius (NCBI:txid109634)

InterPro domains:
  IPR054208 Protein of unknown function DUF6914 [PF21858] (58-175)

Foldseek 3Di:
DDDDDDDDDDDDDDDDDDDDDDDDDDDDDDDPDPPPVPCPVVNVVVVVVVPPVLQWKWKKKWWFWDADPVRHTDGTAIWIWIDRPDLQDQFIWTWWWDQDPVRDIDIDTGGGGPCVRVVGTPDIGTFDGFRHDPVRLVVLLVVDGRDDDPQFLPPDPDDDGVSSVVSSVLVCVVVVRDDGPDDSVVVVVVD